Protein AF-A0A9E5ZD55-F1 (afdb_monomer_lite)

pLDDT: mean 85.52, std 18.37, range [26.64, 98.5]

Radius of gyration: 25.77 Å; chains: 1; bounding box: 73×39×70 Å

Structure (mmCIF, N/CA/C/O backbone):
data_AF-A0A9E5ZD55-F1
#
_entry.id   AF-A0A9E5ZD55-F1
#
loop_
_atom_site.group_PDB
_atom_site.id
_atom_site.type_symbol
_atom_site.label_atom_id
_atom_site.label_alt_id
_atom_site.label_comp_id
_atom_site.label_asym_id
_atom_site.label_entity_id
_atom_site.label_seq_id
_atom_site.pdbx_PDB_ins_code
_atom_site.Cartn_x
_atom_site.Cartn_y
_atom_site.Cartn_z
_atom_site.occupancy
_atom_site.B_iso_or_equiv
_atom_site.auth_seq_id
_atom_site.auth_comp_id
_atom_site.auth_asym_id
_atom_site.auth_atom_id
_atom_site.pdbx_PDB_model_num
ATOM 1 N N . MET A 1 1 ? -49.845 4.150 7.011 1.00 39.75 1 MET A N 1
ATOM 2 C CA . MET A 1 1 ? -48.425 3.750 6.899 1.00 39.75 1 MET A CA 1
ATOM 3 C C . MET A 1 1 ? -47.867 3.706 8.308 1.00 39.75 1 MET A C 1
ATOM 5 O O . MET A 1 1 ? -47.695 4.746 8.925 1.00 39.75 1 MET A O 1
ATOM 9 N N . SER A 1 2 ? -47.782 2.500 8.862 1.00 41.84 2 SER A N 1
ATOM 10 C CA . SER A 1 2 ? -47.450 2.208 10.259 1.00 41.84 2 SER A CA 1
ATOM 11 C C . SER A 1 2 ? -46.024 2.635 10.609 1.00 41.84 2 SER A C 1
ATOM 13 O O . SER A 1 2 ? -45.083 2.316 9.885 1.00 41.84 2 SER A O 1
ATOM 15 N N . GLN A 1 3 ? -45.891 3.355 11.723 1.00 52.56 3 GLN A N 1
ATOM 16 C CA . GLN A 1 3 ? -44.624 3.761 12.329 1.00 52.56 3 GLN A CA 1
ATOM 17 C C . GLN A 1 3 ? -43.812 2.522 12.738 1.00 52.56 3 GLN A C 1
ATOM 19 O O . GLN A 1 3 ? -44.349 1.596 13.345 1.00 52.56 3 GLN A O 1
ATOM 24 N N . ILE A 1 4 ? -42.523 2.501 12.396 1.00 53.75 4 ILE A N 1
ATOM 25 C CA . ILE A 1 4 ? -41.577 1.483 12.867 1.00 53.75 4 ILE A CA 1
ATOM 26 C C . ILE A 1 4 ? -41.271 1.796 14.343 1.00 53.75 4 ILE A C 1
ATOM 28 O O . ILE A 1 4 ? -40.874 2.927 14.628 1.00 53.75 4 ILE A O 1
ATOM 32 N N . PRO A 1 5 ? -41.458 0.855 15.286 1.00 42.44 5 PRO A N 1
ATOM 33 C CA . PRO A 1 5 ? -41.211 1.109 16.701 1.00 42.44 5 PRO A CA 1
ATOM 34 C C . PRO A 1 5 ? -39.719 1.348 16.976 1.00 42.44 5 PRO A C 1
ATOM 36 O O . PRO A 1 5 ? -38.860 0.634 16.458 1.00 42.44 5 PRO A O 1
ATOM 39 N N . GLU A 1 6 ? -39.423 2.312 17.851 1.00 46.06 6 GLU A N 1
ATOM 40 C CA . GLU A 1 6 ? -38.086 2.785 18.271 1.00 46.06 6 GLU A CA 1
ATOM 41 C C . GLU A 1 6 ? -37.176 1.721 18.935 1.00 46.06 6 GLU A C 1
ATOM 43 O O . GLU A 1 6 ? -36.101 2.044 19.434 1.00 46.06 6 GLU A O 1
ATOM 48 N N . ASN A 1 7 ? -37.551 0.438 18.921 1.00 46.16 7 ASN A N 1
ATOM 49 C CA . ASN A 1 7 ? -36.844 -0.656 19.596 1.00 46.16 7 ASN A CA 1
ATOM 50 C C . ASN A 1 7 ? -36.231 -1.697 18.631 1.00 46.16 7 ASN A C 1
ATOM 52 O O . ASN A 1 7 ? -36.165 -2.884 18.934 1.00 46.16 7 ASN A O 1
ATOM 56 N N . VAL A 1 8 ? -35.774 -1.265 17.450 1.00 42.50 8 VAL A N 1
ATOM 57 C CA . VAL A 1 8 ? -35.038 -2.117 16.484 1.00 42.50 8 VAL A CA 1
ATOM 58 C C . VAL A 1 8 ? -33.617 -1.586 16.245 1.00 42.50 8 VAL A C 1
ATOM 60 O O . VAL A 1 8 ? -33.051 -1.717 15.167 1.00 42.50 8 VAL A O 1
ATOM 63 N N . ILE A 1 9 ? -32.991 -0.990 17.263 1.00 42.09 9 ILE A N 1
ATOM 64 C CA . ILE A 1 9 ? -31.533 -0.807 17.273 1.00 42.09 9 ILE A CA 1
ATOM 65 C C . ILE A 1 9 ? -30.971 -1.811 18.271 1.00 42.09 9 ILE A C 1
ATOM 67 O O . ILE A 1 9 ? -30.642 -1.481 19.408 1.00 42.09 9 ILE A O 1
ATOM 71 N N . ASN A 1 10 ? -30.871 -3.064 17.831 1.00 41.16 10 ASN A N 1
ATOM 72 C CA . ASN A 1 10 ? -30.000 -4.035 18.476 1.00 41.16 10 ASN A CA 1
ATOM 73 C C . ASN A 1 10 ? -28.562 -3.506 18.332 1.00 41.16 10 ASN A C 1
ATOM 75 O O . ASN A 1 10 ? -27.877 -3.781 17.347 1.00 41.16 10 ASN A O 1
ATOM 79 N N . GLN A 1 11 ? -28.104 -2.691 19.285 1.00 52.31 11 GLN A N 1
ATOM 80 C CA . GLN A 1 11 ? -26.676 -2.478 19.476 1.00 52.31 11 GLN A CA 1
ATOM 81 C C . GLN A 1 11 ? -26.130 -3.820 19.951 1.00 52.31 11 GLN A C 1
ATOM 83 O O . GLN A 1 11 ? -26.242 -4.155 21.130 1.00 52.31 11 GLN A O 1
ATOM 88 N N . ALA A 1 12 ? -25.615 -4.621 19.014 1.00 66.88 12 ALA A N 1
ATOM 89 C CA . ALA A 1 12 ? -24.890 -5.838 19.337 1.00 66.88 12 ALA A CA 1
ATOM 90 C C . ALA A 1 12 ? -23.904 -5.523 20.472 1.00 66.88 12 ALA A C 1
ATOM 92 O O . ALA A 1 12 ? -23.151 -4.547 20.391 1.00 66.88 12 ALA A O 1
ATOM 93 N N . GLN A 1 13 ? -23.971 -6.295 21.560 1.00 73.75 13 GLN A N 1
ATOM 94 C CA . GLN A 1 13 ? -23.087 -6.106 22.707 1.00 73.75 13 GLN A CA 1
ATOM 95 C C . GLN A 1 13 ? -21.631 -6.104 22.212 1.00 73.75 13 GLN A C 1
ATOM 97 O O . GLN A 1 13 ? -21.260 -6.980 21.425 1.00 73.75 13 GLN A O 1
ATOM 102 N N . PRO A 1 14 ? -20.808 -5.121 22.612 1.00 84.88 14 PRO A N 1
ATOM 103 C CA . PRO A 1 14 ? -19.446 -5.016 22.114 1.00 84.88 14 PRO A CA 1
ATOM 104 C C . PRO A 1 14 ? -18.636 -6.244 22.530 1.00 84.88 14 PRO A C 1
ATOM 106 O O . PRO A 1 14 ? -18.713 -6.684 23.672 1.00 84.88 14 PRO A O 1
ATOM 109 N N . ILE A 1 15 ? -17.829 -6.767 21.612 1.00 91.12 15 ILE A N 1
ATOM 110 C CA . ILE A 1 15 ? -16.877 -7.851 21.872 1.00 91.12 15 ILE A CA 1
ATOM 111 C C . ILE A 1 15 ? -15.482 -7.238 22.010 1.00 91.12 15 ILE A C 1
ATOM 113 O O . ILE A 1 15 ? -15.146 -6.281 21.308 1.00 91.12 15 ILE A O 1
ATOM 117 N N . CYS A 1 16 ? -14.661 -7.762 22.922 1.00 90.44 16 CYS A N 1
ATOM 118 C CA . CYS A 1 16 ? -13.292 -7.286 23.079 1.00 90.44 16 CYS A CA 1
ATOM 119 C C . CYS A 1 16 ? -12.462 -7.567 21.810 1.00 90.44 16 CYS A C 1
ATOM 121 O O . CYS A 1 16 ? -12.298 -8.733 21.458 1.00 90.44 16 CYS A O 1
ATOM 123 N N . PRO A 1 17 ? -11.842 -6.555 21.177 1.00 88.88 17 PRO A N 1
ATOM 124 C CA . PRO A 1 17 ? -11.033 -6.754 19.971 1.00 88.88 17 PRO A CA 1
ATOM 125 C C . PRO A 1 17 ? -9.687 -7.454 20.233 1.00 88.88 17 PRO A C 1
ATOM 127 O O . PRO A 1 17 ? -8.993 -7.814 19.291 1.00 88.88 17 PRO A O 1
ATOM 130 N N . GLU A 1 18 ? -9.302 -7.622 21.500 1.00 90.56 18 GLU A N 1
ATOM 131 C CA . GLU A 1 18 ? -8.023 -8.221 21.907 1.00 90.56 18 GLU A CA 1
ATOM 132 C C . GLU A 1 18 ? -8.163 -9.711 22.238 1.00 90.56 18 GLU A C 1
ATOM 134 O O . GLU A 1 18 ? -7.347 -10.521 21.817 1.00 90.56 18 GLU A O 1
ATOM 139 N N . CYS A 1 19 ? -9.195 -10.087 23.003 1.00 92.81 19 CYS A N 1
ATOM 140 C CA . CYS A 1 19 ? -9.385 -11.461 23.487 1.00 92.81 19 CYS A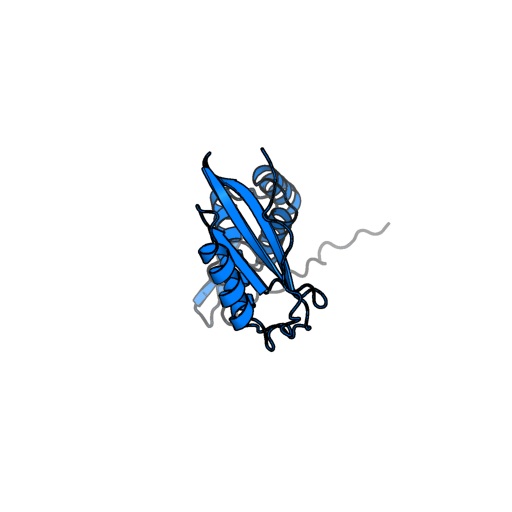 CA 1
ATOM 141 C C . CYS A 1 19 ? -10.733 -12.084 23.102 1.00 92.81 19 CYS A C 1
ATOM 143 O O . CYS A 1 19 ? -11.045 -13.180 23.554 1.00 92.81 19 CYS A O 1
ATOM 145 N N . SER A 1 20 ? -11.552 -11.394 22.304 1.00 91.19 20 SER A N 1
ATOM 146 C CA . SER A 1 20 ? -12.883 -11.844 21.867 1.00 91.19 20 SER A CA 1
ATOM 147 C C . SER A 1 20 ? -13.894 -12.132 22.990 1.00 91.19 20 SER A C 1
ATOM 149 O O . SER A 1 20 ? -14.950 -12.706 22.739 1.00 91.19 20 SER A O 1
ATOM 151 N N . ALA A 1 21 ? -13.614 -11.715 24.229 1.00 92.69 21 ALA A N 1
ATOM 152 C CA . ALA A 1 21 ? -14.545 -11.874 25.341 1.00 92.69 21 ALA A CA 1
ATOM 153 C C . ALA A 1 21 ? -15.765 -10.945 25.220 1.00 92.69 21 ALA A C 1
ATOM 155 O O . ALA A 1 21 ? -15.656 -9.816 24.734 1.00 92.69 21 ALA A O 1
ATOM 156 N N . SER A 1 22 ? -16.905 -11.409 25.734 1.00 92.50 22 SER A N 1
ATOM 157 C CA . SER A 1 22 ? -18.174 -10.671 25.799 1.00 92.50 22 SER A CA 1
ATOM 158 C C . SER A 1 22 ? -18.438 -10.002 27.155 1.00 92.50 22 SER A C 1
ATOM 160 O O . SER A 1 22 ? -19.351 -9.185 27.258 1.00 92.50 22 SER A O 1
ATOM 162 N N . ASP A 1 23 ? -17.646 -10.301 28.194 1.00 93.56 23 ASP A N 1
ATOM 163 C CA . ASP A 1 23 ? -17.780 -9.664 29.513 1.00 93.56 23 ASP A CA 1
ATOM 164 C C . ASP A 1 23 ? -17.164 -8.254 29.511 1.00 93.56 23 ASP A C 1
ATOM 166 O O . ASP A 1 23 ? -15.999 -8.030 29.874 1.00 93.56 23 ASP A O 1
ATOM 170 N N . ILE A 1 24 ? -17.964 -7.304 29.024 1.00 94.50 24 ILE A N 1
ATOM 171 C CA . ILE A 1 24 ? -17.581 -5.919 28.772 1.00 94.50 24 ILE A CA 1
ATOM 172 C C . ILE A 1 24 ? -18.393 -4.965 29.649 1.00 94.50 24 ILE A C 1
ATOM 174 O O . ILE A 1 24 ? -19.613 -5.064 29.753 1.00 94.50 24 ILE A O 1
ATOM 178 N N . ILE A 1 25 ? -17.717 -3.972 30.230 1.00 93.56 25 ILE A N 1
ATOM 179 C CA . ILE A 1 25 ? -18.352 -2.890 30.992 1.00 93.56 25 ILE A CA 1
ATOM 180 C C . ILE A 1 25 ? -18.188 -1.543 30.297 1.00 93.56 25 ILE A C 1
ATOM 182 O O . ILE A 1 25 ? -17.190 -1.281 29.618 1.00 93.56 25 ILE A O 1
ATOM 186 N N . LYS A 1 26 ? -19.146 -0.641 30.522 1.00 93.81 26 LYS A N 1
ATOM 187 C CA . LYS A 1 26 ? -18.963 0.784 30.225 1.00 93.81 26 LYS A CA 1
ATOM 188 C C . LYS A 1 26 ? -17.912 1.346 31.185 1.00 93.81 26 LYS A C 1
ATOM 190 O O . LYS A 1 26 ? -18.028 1.171 32.392 1.00 93.81 26 LYS A O 1
ATOM 195 N N . TYR A 1 27 ? -16.886 2.002 30.648 1.00 92.75 27 TYR A N 1
ATOM 196 C CA . TYR A 1 27 ? -15.792 2.572 31.444 1.00 92.75 27 TYR A CA 1
ATOM 197 C C . TYR A 1 27 ? -15.861 4.100 31.532 1.00 92.75 27 TYR A C 1
ATOM 199 O O . TYR A 1 27 ? -15.520 4.682 32.555 1.00 92.75 27 TYR A O 1
ATOM 207 N N . GLY A 1 28 ? -16.294 4.759 30.457 1.00 92.88 28 GLY A N 1
ATOM 208 C CA . GLY A 1 28 ? -16.428 6.212 30.396 1.00 92.88 28 GLY A CA 1
ATOM 209 C C . GLY A 1 28 ? -16.606 6.693 28.963 1.00 92.88 28 GLY A C 1
ATOM 210 O O . GLY A 1 28 ? -16.862 5.893 28.067 1.00 92.88 28 GLY A O 1
ATOM 211 N N . THR A 1 29 ? -16.421 7.987 28.731 1.00 92.06 29 THR A N 1
ATOM 212 C CA . THR A 1 29 ? -16.636 8.600 27.414 1.00 92.06 29 THR A CA 1
ATOM 213 C C . THR A 1 29 ? -15.420 9.433 27.030 1.00 92.06 29 THR A C 1
ATOM 215 O O . THR A 1 29 ? -14.847 10.133 27.863 1.00 92.06 29 THR A O 1
ATOM 218 N N .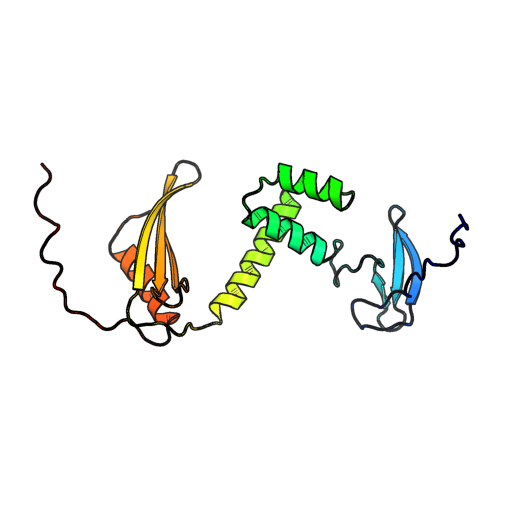 ARG A 1 30 ? -15.005 9.383 25.762 1.00 85.44 30 ARG A N 1
ATOM 219 C CA . ARG A 1 30 ? -13.902 10.189 25.226 1.00 85.44 30 ARG A CA 1
ATOM 220 C C . ARG A 1 30 ? -14.375 10.932 23.988 1.00 85.44 30 ARG A C 1
ATOM 222 O O . ARG A 1 30 ? -14.717 10.297 23.000 1.00 85.44 30 ARG A O 1
ATOM 229 N N . LYS A 1 31 ? -14.361 12.271 24.028 1.00 84.31 31 LYS A N 1
ATOM 230 C CA . LYS A 1 31 ? -14.853 13.129 22.930 1.00 84.31 31 LYS A CA 1
ATOM 231 C C . LYS A 1 31 ? -16.254 12.712 22.435 1.00 84.31 31 LYS A C 1
ATOM 233 O O . LYS A 1 31 ? -16.490 12.630 21.239 1.00 84.31 31 LYS A O 1
ATOM 238 N N . GLY A 1 32 ? -17.151 12.376 23.365 1.00 84.88 32 GLY A N 1
ATOM 239 C CA . GLY A 1 32 ? -18.509 11.909 23.058 1.00 84.88 32 GLY A CA 1
ATOM 240 C C . GLY A 1 32 ? -18.629 10.428 22.669 1.00 84.88 32 GLY A C 1
ATOM 241 O O . GLY A 1 32 ? -19.730 9.895 22.679 1.00 84.88 32 GLY A O 1
ATOM 242 N N . THR A 1 33 ? -17.527 9.722 22.399 1.00 87.00 33 THR A N 1
ATOM 243 C CA . THR A 1 33 ? -17.549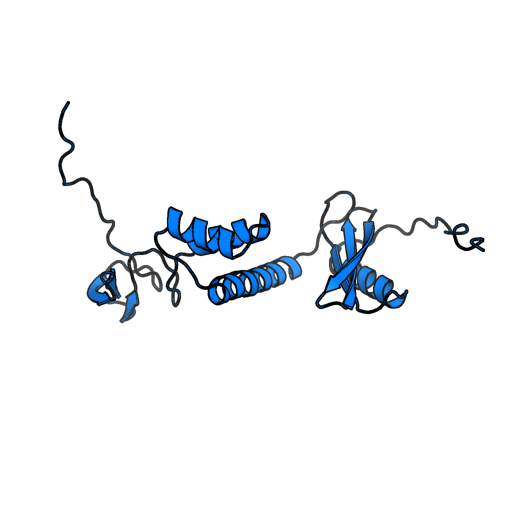 8.283 22.095 1.00 87.00 33 THR A CA 1
ATOM 244 C C . THR A 1 33 ? -17.487 7.441 23.368 1.00 87.00 33 THR A C 1
ATOM 246 O O . THR A 1 33 ? -16.594 7.629 24.198 1.00 87.00 33 THR A O 1
ATOM 249 N N . GLN A 1 34 ? -18.401 6.478 23.508 1.00 91.75 34 GLN A N 1
ATOM 250 C CA . GLN A 1 34 ? -18.390 5.509 24.605 1.00 91.75 34 GLN A CA 1
ATOM 251 C C . GLN A 1 34 ? -17.125 4.638 24.552 1.00 91.75 34 GLN A C 1
ATOM 253 O O . GLN A 1 34 ? -16.809 4.019 23.535 1.00 91.75 34 GLN A O 1
ATOM 258 N N . VAL A 1 35 ? -16.423 4.571 25.681 1.00 92.00 35 VAL A N 1
ATOM 259 C CA . VAL A 1 35 ? -15.286 3.684 25.922 1.00 92.00 35 VAL A CA 1
ATOM 260 C C . VAL A 1 35 ? -15.747 2.524 26.794 1.00 92.00 35 VAL A C 1
ATOM 262 O O . VAL A 1 35 ? -16.405 2.706 27.825 1.00 92.00 35 VAL A O 1
ATOM 265 N N . TYR A 1 36 ? -15.370 1.329 26.373 1.00 93.50 36 TYR A N 1
ATOM 266 C CA . TYR A 1 36 ? -15.632 0.069 27.041 1.00 93.50 36 TYR A CA 1
ATOM 267 C C . TYR A 1 36 ? -14.347 -0.483 27.645 1.00 93.50 36 TYR A C 1
ATOM 269 O O . TYR A 1 36 ? -13.250 -0.173 27.174 1.00 93.50 36 TYR A O 1
ATOM 277 N N . LYS A 1 37 ? -14.479 -1.301 28.686 1.00 94.19 37 LYS A N 1
ATOM 278 C CA . LYS A 1 37 ? -13.379 -2.050 29.288 1.00 94.19 37 LYS A CA 1
ATOM 279 C C . LYS A 1 37 ? -13.749 -3.528 29.333 1.00 94.19 37 LYS A C 1
ATOM 281 O O . LYS A 1 37 ? -14.828 -3.883 29.796 1.00 94.19 37 LYS A O 1
ATOM 286 N N . CYS A 1 38 ? -12.853 -4.368 28.837 1.00 95.06 38 CYS A N 1
ATOM 287 C CA . CYS A 1 38 ? -12.966 -5.817 28.930 1.00 95.06 38 CYS A CA 1
ATOM 288 C C . CYS A 1 38 ? -12.569 -6.267 30.338 1.00 95.06 38 CYS A C 1
ATOM 290 O O . CYS A 1 38 ? -11.486 -5.895 30.793 1.00 95.06 38 CYS A O 1
ATOM 292 N N . LYS A 1 39 ? -13.411 -7.048 31.031 1.00 94.94 39 LYS A N 1
ATOM 293 C CA . LYS A 1 39 ? -13.045 -7.574 32.357 1.00 94.94 39 LYS A CA 1
ATOM 294 C C . LYS A 1 39 ? -11.928 -8.627 32.277 1.00 94.94 39 LYS A C 1
ATOM 296 O O . LYS A 1 39 ? -10.969 -8.482 33.027 1.00 94.94 39 LYS A O 1
ATOM 301 N N . PRO A 1 40 ? -11.967 -9.616 31.357 1.00 95.75 40 PRO A N 1
ATOM 302 C CA . PRO A 1 40 ? -10.912 -10.630 31.266 1.00 95.75 40 PRO A CA 1
ATOM 303 C C . PRO A 1 40 ? -9.496 -10.115 30.989 1.00 95.75 40 PRO A C 1
ATOM 305 O O . PRO A 1 40 ? -8.549 -10.626 31.573 1.00 95.75 40 PRO A O 1
ATOM 308 N N . CYS A 1 41 ? -9.320 -9.137 30.090 1.00 94.38 41 CYS A N 1
ATOM 309 C CA . CYS A 1 41 ? -7.982 -8.676 29.678 1.00 94.38 41 CYS A CA 1
ATOM 310 C C . CYS A 1 41 ? -7.639 -7.242 30.111 1.00 94.38 41 CYS A C 1
ATOM 312 O O . CYS A 1 41 ? -6.595 -6.717 29.730 1.00 94.38 41 CYS A O 1
ATOM 314 N N . ASP A 1 42 ? -8.525 -6.583 30.861 1.00 93.69 42 ASP A N 1
ATOM 315 C CA . ASP A 1 42 ? -8.399 -5.202 31.354 1.00 93.69 42 ASP A CA 1
ATOM 316 C C . ASP A 1 42 ? -8.268 -4.106 30.268 1.00 93.69 42 ASP A C 1
ATOM 318 O O . ASP A 1 42 ? -8.151 -2.913 30.569 1.00 93.69 42 ASP A O 1
ATOM 322 N N . LYS A 1 43 ? -8.324 -4.469 28.978 1.00 92.31 43 LYS A N 1
ATOM 323 C CA . LYS A 1 43 ? -8.137 -3.535 27.858 1.00 92.31 43 LYS A CA 1
ATOM 324 C C . LYS A 1 43 ? -9.353 -2.645 27.640 1.00 92.31 43 LYS A C 1
ATOM 326 O O . LYS A 1 43 ? -10.505 -3.072 27.739 1.00 92.31 43 LYS A O 1
ATOM 331 N N . LYS A 1 44 ? -9.070 -1.390 27.284 1.00 92.12 44 LYS A N 1
ATOM 332 C CA . LYS A 1 44 ? -10.063 -0.366 26.945 1.00 92.12 44 LYS A CA 1
ATOM 333 C C . LYS A 1 44 ? -10.177 -0.229 25.434 1.00 92.12 44 LYS A C 1
ATOM 335 O O . LYS A 1 44 ? -9.156 -0.187 24.753 1.00 92.12 44 LYS A O 1
ATOM 340 N N . PHE A 1 45 ? -11.394 -0.099 24.923 1.00 91.38 45 PHE A N 1
ATOM 341 C CA . PHE A 1 45 ? -11.646 0.028 23.490 1.00 91.38 45 PHE A CA 1
ATOM 342 C C . PHE A 1 45 ? -12.932 0.808 23.206 1.00 91.38 45 PHE A C 1
ATOM 344 O O . PHE A 1 45 ? -13.751 1.046 24.093 1.00 91.38 45 PHE A O 1
ATOM 351 N N . THR A 1 46 ? -13.098 1.233 21.960 1.00 90.12 46 THR A N 1
ATOM 352 C CA . THR A 1 46 ? -14.336 1.822 21.443 1.00 90.12 46 THR A CA 1
ATOM 353 C C . THR A 1 46 ? -15.061 0.784 20.597 1.00 90.12 46 THR A C 1
ATOM 355 O O . THR A 1 46 ? -14.419 0.031 19.869 1.00 90.12 46 THR A O 1
ATOM 358 N N . ALA A 1 47 ? -16.393 0.751 20.644 1.00 86.88 47 ALA A N 1
ATOM 359 C CA . ALA A 1 47 ? -17.201 -0.174 19.839 1.00 86.88 47 ALA A CA 1
ATOM 360 C C . ALA A 1 47 ? -17.335 0.281 18.371 1.00 86.88 47 ALA A C 1
ATOM 362 O O . ALA A 1 47 ? -18.406 0.205 17.785 1.00 86.88 47 ALA A O 1
ATOM 363 N N . ASN A 1 48 ? -16.256 0.813 17.791 1.00 86.06 48 ASN A N 1
ATOM 364 C CA . ASN A 1 48 ? -16.211 1.247 16.396 1.00 86.06 48 ASN A CA 1
ATOM 365 C C . ASN A 1 48 ? -15.614 0.185 15.460 1.00 86.06 48 ASN A C 1
ATOM 367 O O . ASN A 1 48 ? -15.515 0.444 14.272 1.00 86.06 48 ASN A O 1
ATOM 371 N N . GLY A 1 49 ? -15.200 -0.979 15.973 1.00 85.19 49 GLY A N 1
ATOM 372 C CA . GLY A 1 49 ? -14.578 -2.037 15.166 1.00 85.19 49 GLY A CA 1
ATOM 373 C C . GLY A 1 49 ? -13.090 -1.810 14.868 1.00 85.19 49 GLY A C 1
ATOM 374 O O . GLY A 1 49 ? -12.518 -2.498 14.027 1.00 85.19 49 GLY A O 1
ATOM 375 N N . ALA A 1 50 ? -12.436 -0.858 15.543 1.00 87.88 50 ALA A N 1
ATOM 376 C CA . ALA A 1 50 ? -10.996 -0.674 15.411 1.00 87.88 50 ALA A CA 1
ATOM 377 C C . ALA A 1 50 ? -10.208 -1.848 16.015 1.00 87.88 50 ALA A C 1
ATOM 379 O O . ALA A 1 50 ? -10.526 -2.347 17.095 1.00 87.88 50 ALA A O 1
ATOM 380 N N . MET A 1 51 ? -9.143 -2.249 15.317 1.00 85.44 51 MET A N 1
ATOM 381 C CA . MET A 1 51 ? -8.199 -3.256 15.803 1.00 85.44 51 MET A CA 1
ATOM 382 C C . MET A 1 51 ? -7.476 -2.794 17.084 1.00 85.44 51 MET A C 1
ATOM 384 O O . MET A 1 51 ? -7.314 -1.585 17.296 1.00 85.44 51 MET A O 1
ATOM 388 N N . PRO A 1 52 ? -6.963 -3.737 17.895 1.00 81.69 52 PRO A N 1
ATOM 389 C CA . PRO A 1 52 ? -6.014 -3.477 18.978 1.00 81.69 52 PRO A CA 1
ATOM 390 C C . PRO A 1 52 ? -4.993 -2.372 18.687 1.00 81.69 52 PRO A C 1
ATOM 392 O O . PRO A 1 52 ? -4.306 -2.379 17.664 1.00 81.69 52 PRO A O 1
ATOM 395 N N . GLY A 1 53 ? -4.903 -1.381 19.578 1.00 83.56 53 GLY A N 1
ATOM 396 C CA . GLY A 1 53 ? -3.954 -0.265 19.459 1.00 83.56 53 GLY A CA 1
ATOM 397 C C . GLY A 1 53 ? -4.226 0.728 18.317 1.00 83.56 53 GLY A C 1
ATOM 398 O O . GLY A 1 53 ? -3.496 1.711 18.176 1.00 83.56 53 GLY A O 1
ATOM 399 N N . ARG A 1 54 ? -5.278 0.529 17.514 1.00 86.50 54 ARG A N 1
ATOM 400 C CA . ARG A 1 54 ? -5.695 1.441 16.441 1.00 86.50 54 ARG A CA 1
ATOM 401 C C . ARG A 1 54 ? -6.949 2.211 16.861 1.00 86.50 54 ARG A C 1
ATOM 403 O O . ARG A 1 54 ? -7.713 1.796 17.724 1.00 86.50 54 ARG A O 1
ATOM 410 N N . ARG A 1 55 ? -7.137 3.393 16.268 1.00 87.44 55 ARG A N 1
ATOM 411 C CA . ARG A 1 55 ? -8.313 4.252 16.521 1.00 87.44 55 ARG A CA 1
ATOM 412 C C . ARG A 1 55 ? -9.353 4.169 15.413 1.00 87.44 55 ARG A C 1
ATOM 414 O O . ARG A 1 55 ? -10.530 4.374 15.683 1.00 87.44 55 ARG A O 1
ATOM 421 N N . ILE A 1 56 ? -8.894 3.919 14.190 1.00 91.50 56 ILE A N 1
ATOM 422 C CA . ILE A 1 56 ? -9.719 3.888 12.988 1.00 91.50 56 ILE A CA 1
ATOM 423 C C . ILE A 1 56 ? -9.938 2.424 12.586 1.00 91.50 56 ILE A C 1
ATOM 425 O O . ILE A 1 56 ? -8.967 1.657 12.610 1.00 91.50 56 ILE A O 1
ATOM 429 N N . PRO A 1 57 ? -11.179 2.039 12.256 1.00 92.38 57 PRO A N 1
ATOM 430 C CA . PRO A 1 57 ? -11.516 0.707 11.767 1.00 92.38 57 PRO A CA 1
ATOM 431 C C . PRO A 1 57 ? -10.747 0.314 10.494 1.00 92.38 57 PRO A C 1
ATOM 433 O O . PRO A 1 57 ? -10.429 1.181 9.674 1.00 92.38 57 PRO A O 1
ATOM 436 N N . PRO A 1 58 ? -10.389 -0.973 10.335 1.00 92.62 58 PRO A N 1
ATOM 437 C CA . PRO A 1 58 ? -9.549 -1.435 9.231 1.00 92.62 58 PRO A CA 1
ATOM 438 C C . PRO A 1 58 ? -10.208 -1.278 7.854 1.00 92.62 58 PRO A C 1
ATOM 440 O O . PRO A 1 58 ? -9.502 -1.007 6.891 1.00 92.62 58 PRO A O 1
ATOM 443 N N . ASP A 1 59 ? -11.533 -1.384 7.760 1.00 94.69 59 ASP A N 1
ATOM 444 C CA . ASP A 1 59 ? -12.328 -1.124 6.553 1.00 94.69 59 ASP A CA 1
ATOM 445 C C . ASP A 1 59 ? -12.184 0.330 6.081 1.00 94.69 59 ASP A C 1
ATOM 447 O O . ASP A 1 59 ? -11.897 0.583 4.914 1.00 94.69 59 ASP A O 1
ATOM 451 N N . GLN A 1 60 ? -12.261 1.295 7.002 1.00 96.75 60 GLN A N 1
ATOM 452 C CA . GLN A 1 60 ? -12.098 2.717 6.678 1.00 96.75 60 GLN A CA 1
ATOM 453 C C . GLN A 1 60 ? -10.663 3.052 6.250 1.00 96.75 60 GLN A C 1
ATOM 455 O O . GLN A 1 60 ? -10.444 3.883 5.368 1.00 96.75 60 GLN A O 1
ATOM 460 N N . VAL A 1 61 ? -9.670 2.409 6.874 1.00 96.75 61 VAL A N 1
ATOM 461 C CA . VAL A 1 61 ? -8.264 2.527 6.457 1.00 96.75 61 VAL A CA 1
ATOM 462 C C . VAL A 1 61 ? -8.057 1.882 5.083 1.00 96.75 61 VAL A C 1
ATOM 464 O O . VAL A 1 61 ? -7.382 2.467 4.238 1.00 96.75 61 VAL A O 1
ATOM 467 N N . GLY A 1 62 ? -8.661 0.715 4.845 1.00 96.94 62 GLY A N 1
ATOM 468 C CA . GLY A 1 62 ? -8.621 -0.000 3.570 1.00 96.94 62 GLY A CA 1
ATOM 469 C C . GLY A 1 62 ? -9.192 0.829 2.426 1.00 96.94 62 GLY A C 1
ATOM 470 O O . GLY A 1 62 ? -8.544 0.962 1.394 1.00 96.94 62 GLY A O 1
ATOM 471 N N . ASP A 1 63 ? -10.329 1.485 2.644 1.00 97.69 63 ASP A N 1
ATOM 472 C CA . ASP A 1 63 ? -10.922 2.413 1.682 1.00 97.69 63 ASP A CA 1
ATOM 473 C C . ASP A 1 63 ? -9.994 3.582 1.332 1.00 97.69 63 ASP A C 1
ATOM 475 O O . ASP A 1 63 ? -9.850 3.938 0.163 1.00 97.69 63 ASP A O 1
ATOM 479 N N . ALA A 1 64 ? -9.343 4.185 2.332 1.00 98.12 64 ALA A N 1
ATOM 480 C CA . ALA A 1 64 ? -8.384 5.267 2.109 1.00 98.12 64 ALA A CA 1
ATOM 481 C C . ALA A 1 64 ? -7.183 4.812 1.268 1.00 98.12 64 ALA A C 1
ATOM 483 O O . ALA A 1 64 ? -6.734 5.544 0.385 1.00 98.12 64 ALA A O 1
ATOM 484 N N . ILE A 1 65 ? -6.684 3.603 1.526 1.00 97.88 65 ILE A N 1
ATOM 485 C CA . ILE A 1 65 ? -5.584 3.000 0.769 1.00 97.88 65 ILE A CA 1
ATOM 486 C C . ILE A 1 65 ? -6.033 2.649 -0.655 1.00 97.88 65 ILE A C 1
ATOM 488 O O . ILE A 1 65 ? -5.309 2.950 -1.600 1.00 97.88 65 ILE A O 1
ATOM 492 N N . GLY A 1 66 ? -7.225 2.072 -0.824 1.00 97.75 66 GLY A N 1
ATOM 493 C CA . GLY A 1 66 ? -7.803 1.773 -2.136 1.00 97.75 66 GLY A CA 1
ATOM 494 C C . GLY A 1 66 ? -7.916 3.029 -2.996 1.00 97.75 66 GLY A C 1
ATOM 495 O O . GLY A 1 66 ? -7.365 3.078 -4.088 1.00 97.75 66 GLY A O 1
ATOM 496 N N . MET A 1 67 ? -8.484 4.104 -2.440 1.00 98.31 67 MET A N 1
ATOM 497 C CA . MET A 1 67 ? -8.573 5.394 -3.130 1.00 98.31 67 MET A CA 1
ATOM 498 C C . MET A 1 67 ? -7.203 5.956 -3.539 1.00 98.31 67 MET A C 1
ATOM 500 O O . MET A 1 67 ? -7.087 6.568 -4.599 1.00 98.31 67 MET A O 1
ATOM 504 N N . PHE A 1 68 ? -6.164 5.770 -2.719 1.00 98.19 68 PHE A N 1
ATOM 505 C CA . PHE A 1 68 ? -4.806 6.172 -3.087 1.00 98.19 68 PHE A CA 1
ATOM 506 C C . PHE A 1 68 ? -4.301 5.403 -4.316 1.00 98.19 68 PHE A C 1
ATOM 508 O O . PHE A 1 68 ? -3.769 6.016 -5.240 1.00 98.19 68 PHE A O 1
ATOM 515 N N . TYR A 1 69 ? -4.496 4.083 -4.351 1.00 96.81 69 TYR A N 1
ATOM 516 C CA . TYR A 1 69 ? -4.097 3.254 -5.492 1.00 96.81 69 TYR A CA 1
ATOM 517 C C . TYR A 1 69 ? -4.966 3.468 -6.740 1.00 96.81 69 TYR A C 1
ATOM 519 O O . TYR A 1 69 ? -4.463 3.297 -7.847 1.00 96.81 69 TYR A O 1
ATOM 527 N N . ASP A 1 70 ? -6.200 3.952 -6.578 1.00 97.62 70 ASP A N 1
ATOM 528 C CA . ASP A 1 70 ? -7.053 4.441 -7.673 1.00 97.62 70 ASP A CA 1
ATOM 529 C C . ASP A 1 70 ? -6.585 5.801 -8.240 1.00 97.62 70 ASP A C 1
ATOM 531 O O . ASP A 1 70 ? -7.187 6.338 -9.170 1.00 97.62 70 ASP A O 1
ATOM 535 N N . GLY A 1 71 ? -5.521 6.390 -7.681 1.00 97.19 71 GLY A N 1
ATOM 536 C CA . GLY A 1 71 ? -4.902 7.619 -8.178 1.00 97.19 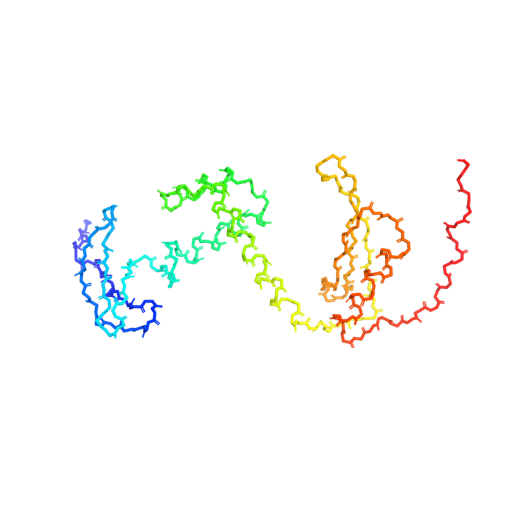71 GLY A CA 1
ATOM 537 C C . GLY A 1 71 ? -5.481 8.913 -7.602 1.00 97.19 71 GLY A C 1
ATOM 538 O O . GLY A 1 71 ? -5.218 9.991 -8.139 1.00 97.19 71 GLY A O 1
ATOM 539 N N . LEU A 1 72 ? -6.258 8.855 -6.514 1.00 98.06 72 LEU A N 1
ATOM 540 C CA . LEU A 1 72 ? -6.771 10.070 -5.884 1.00 98.06 72 LEU A CA 1
ATOM 541 C C . LEU A 1 72 ? -5.676 10.855 -5.158 1.00 98.06 72 LEU A C 1
ATOM 543 O O . LEU A 1 72 ? -4.818 10.300 -4.471 1.00 98.06 72 LEU A O 1
ATOM 547 N N . SER A 1 73 ? -5.787 12.186 -5.205 1.00 97.69 73 SER A N 1
ATOM 548 C CA . SER A 1 73 ? -4.956 13.050 -4.369 1.00 97.69 73 SER A CA 1
ATOM 549 C C . SER A 1 73 ? -5.326 12.905 -2.888 1.00 97.69 73 SER A C 1
ATOM 551 O O . SER A 1 73 ? -6.482 12.653 -2.540 1.00 97.69 73 SER A O 1
ATOM 553 N N . TYR A 1 74 ? -4.380 13.170 -1.979 1.00 97.75 74 TYR A N 1
ATOM 554 C CA . TYR A 1 74 ? -4.670 13.164 -0.537 1.00 97.75 74 TYR A CA 1
ATOM 555 C C . TYR A 1 74 ? -5.830 14.091 -0.154 1.00 97.75 74 TYR A C 1
ATOM 557 O O . TYR A 1 74 ? -6.604 13.752 0.736 1.00 97.75 74 TYR A O 1
ATOM 565 N N . ARG A 1 75 ? -5.992 15.226 -0.846 1.00 97.75 75 ARG A N 1
ATOM 566 C CA . ARG A 1 75 ? -7.111 16.153 -0.618 1.00 97.75 75 ARG A CA 1
ATOM 567 C C . ARG A 1 75 ? -8.452 15.534 -1.015 1.00 97.75 75 ARG A C 1
ATOM 569 O O . ARG A 1 75 ? -9.447 15.728 -0.318 1.00 97.75 75 ARG A O 1
ATOM 576 N N . ASP A 1 76 ? -8.485 14.776 -2.108 1.00 98.31 76 ASP A N 1
ATOM 577 C CA . ASP A 1 76 ? -9.689 14.063 -2.541 1.00 98.31 76 ASP A CA 1
ATOM 578 C C . ASP A 1 76 ? -10.040 12.923 -1.591 1.00 98.31 76 ASP A C 1
ATOM 580 O O . ASP A 1 76 ? -11.207 12.770 -1.230 1.00 98.31 76 ASP A O 1
ATOM 584 N N . ILE A 1 77 ? -9.033 12.180 -1.123 1.00 98.50 77 ILE A N 1
ATOM 585 C CA . ILE A 1 77 ? -9.212 11.136 -0.110 1.00 98.50 77 ILE A CA 1
ATOM 586 C C . ILE A 1 77 ? -9.770 11.753 1.174 1.00 98.50 77 ILE A C 1
ATOM 588 O O . ILE A 1 77 ? -10.783 11.289 1.682 1.00 98.50 77 ILE A O 1
ATOM 592 N N . GLN A 1 78 ? -9.175 12.840 1.671 1.00 98.44 78 GLN A N 1
ATOM 593 C CA . GLN A 1 78 ? -9.662 13.572 2.846 1.00 98.44 78 GLN A CA 1
ATOM 594 C C . GLN A 1 78 ? -11.129 13.982 2.711 1.00 98.44 78 GLN A C 1
ATOM 596 O O . GLN A 1 78 ? -11.922 13.737 3.620 1.00 98.44 78 GLN A O 1
ATOM 601 N N . ARG A 1 79 ? -11.502 14.553 1.560 1.00 98.25 79 ARG A N 1
ATOM 602 C CA . ARG A 1 79 ? -12.886 14.938 1.270 1.00 98.25 79 ARG A CA 1
ATOM 603 C C . ARG A 1 79 ? -13.821 13.728 1.292 1.00 98.25 79 ARG A C 1
ATOM 605 O O . ARG A 1 79 ? -14.858 13.785 1.944 1.00 98.25 79 ARG A O 1
ATOM 612 N N . ARG A 1 80 ? -13.451 12.622 0.637 1.00 98.19 80 ARG A N 1
ATOM 613 C CA . ARG A 1 80 ? -14.260 11.390 0.615 1.00 98.19 80 ARG A CA 1
ATOM 614 C C . ARG A 1 80 ? -14.390 10.754 1.999 1.00 98.19 80 ARG A C 1
ATOM 616 O O . ARG A 1 80 ? -15.485 10.333 2.358 1.00 98.19 80 ARG A O 1
ATOM 623 N N . MET A 1 81 ? -13.320 10.746 2.794 1.00 98.06 81 MET A N 1
ATOM 624 C CA . MET A 1 81 ? -13.343 10.272 4.182 1.00 98.06 81 MET A CA 1
ATOM 625 C C . MET A 1 81 ? -14.278 11.124 5.045 1.00 98.06 81 MET A C 1
ATOM 627 O O . MET A 1 81 ? -15.081 10.576 5.795 1.00 98.06 81 MET A O 1
ATOM 631 N N . GLN A 1 82 ? -14.256 12.450 4.883 1.00 97.62 82 GLN A N 1
ATOM 632 C CA . GLN A 1 82 ? -15.173 13.336 5.597 1.00 97.62 82 GLN A CA 1
ATOM 633 C C . GLN A 1 82 ? -16.630 13.087 5.200 1.00 97.62 82 GLN A C 1
ATOM 635 O O . GLN A 1 82 ? -17.483 12.980 6.076 1.00 97.62 82 GLN A O 1
ATOM 640 N N . THR A 1 83 ? -16.925 12.975 3.903 1.00 97.44 83 THR A N 1
ATOM 641 C CA . THR A 1 83 ? -18.291 12.739 3.412 1.00 97.44 83 THR A CA 1
ATOM 642 C C . THR A 1 83 ? -18.828 11.370 3.828 1.00 97.44 83 THR A C 1
ATOM 644 O O . THR A 1 83 ? -19.992 11.267 4.198 1.00 97.44 83 THR A O 1
ATOM 647 N N . ARG A 1 84 ? -17.999 10.321 3.777 1.00 97.00 84 ARG A N 1
ATOM 648 C CA . ARG A 1 84 ? -18.429 8.941 4.043 1.00 97.00 84 ARG A CA 1
ATOM 649 C C . ARG A 1 84 ? -18.409 8.573 5.527 1.00 97.00 84 ARG A C 1
ATOM 651 O O . ARG A 1 84 ? -19.299 7.866 5.983 1.00 97.00 84 ARG A O 1
ATOM 658 N N . TYR A 1 85 ? -17.404 9.040 6.267 1.00 94.88 85 TYR A N 1
ATOM 659 C CA . TYR A 1 85 ? -17.128 8.615 7.646 1.00 94.88 85 TYR A CA 1
ATOM 660 C C . TYR A 1 85 ? -17.198 9.743 8.678 1.00 94.88 85 TYR A C 1
ATOM 662 O O . TYR A 1 85 ? -17.056 9.491 9.873 1.00 94.88 85 TYR A O 1
ATOM 670 N N . GLY A 1 86 ? -17.413 10.989 8.250 1.00 93.81 86 GLY A N 1
ATOM 671 C CA . GLY A 1 86 ? -17.600 12.125 9.154 1.00 93.81 86 GLY A CA 1
ATOM 672 C C . GLY A 1 86 ? -16.318 12.661 9.795 1.00 93.81 86 GLY A C 1
ATOM 673 O O . GLY A 1 86 ? -16.405 13.514 10.679 1.00 93.81 86 GLY A O 1
ATOM 674 N N . PHE A 1 87 ? -15.134 12.212 9.366 1.00 94.12 87 PHE A N 1
ATOM 675 C CA . PHE A 1 87 ? -13.857 12.737 9.852 1.00 94.12 87 PHE A CA 1
ATOM 676 C C . PHE A 1 87 ? -12.839 12.935 8.728 1.00 94.12 87 PHE A C 1
ATOM 678 O O . PHE A 1 87 ? -12.833 12.227 7.722 1.00 94.12 87 PHE A O 1
ATOM 685 N N . THR A 1 88 ? -11.923 13.877 8.944 1.00 97.19 88 THR A N 1
ATOM 686 C CA . THR A 1 88 ? -10.852 14.199 8.000 1.00 97.19 88 THR A CA 1
ATOM 687 C C . THR A 1 88 ? -9.504 13.753 8.578 1.00 97.19 88 THR A C 1
ATOM 689 O O . THR A 1 88 ? -8.987 14.416 9.483 1.00 97.19 88 THR A O 1
ATOM 692 N N . PRO A 1 89 ? -8.905 12.641 8.110 1.00 96.19 89 PRO A N 1
ATOM 693 C CA . PRO A 1 89 ? -7.549 12.278 8.511 1.00 96.19 89 PRO A CA 1
ATOM 694 C C . PRO A 1 89 ? -6.544 13.322 8.007 1.00 96.19 89 PRO A C 1
ATOM 696 O O . PRO A 1 89 ? -6.729 13.921 6.948 1.00 96.19 89 PRO A O 1
ATOM 699 N N . SER A 1 90 ? -5.451 13.549 8.736 1.00 97.19 90 SER A N 1
ATOM 700 C CA . SER A 1 90 ? -4.383 14.422 8.233 1.00 97.19 90 SER A CA 1
ATOM 701 C C . SER A 1 90 ? -3.651 13.769 7.056 1.00 97.19 90 SER A C 1
ATOM 703 O O . SER A 1 90 ? -3.587 12.543 6.964 1.00 97.19 90 SER A O 1
ATOM 705 N N . THR A 1 91 ? -3.030 14.574 6.190 1.00 97.19 91 THR A N 1
ATOM 706 C CA . THR A 1 91 ? -2.193 14.067 5.087 1.00 97.19 91 THR A CA 1
ATOM 707 C C . THR A 1 91 ? -1.087 13.146 5.597 1.00 97.19 91 THR A C 1
ATOM 709 O O . THR A 1 91 ? -0.848 12.096 5.013 1.00 97.19 91 THR A O 1
ATOM 712 N N . ALA A 1 92 ? -0.469 13.487 6.733 1.00 97.75 92 ALA A N 1
ATOM 713 C CA . ALA A 1 92 ? 0.521 12.633 7.384 1.00 97.75 92 ALA A CA 1
ATOM 714 C C . ALA A 1 92 ? -0.074 11.279 7.802 1.00 97.75 92 ALA A C 1
ATOM 716 O O . ALA A 1 92 ? 0.553 10.250 7.597 1.00 97.75 92 ALA A O 1
ATOM 717 N N . THR A 1 93 ? -1.304 11.257 8.326 1.00 96.75 93 THR A N 1
ATOM 718 C CA . THR A 1 93 ? -1.985 10.003 8.692 1.00 96.75 93 THR A CA 1
ATOM 719 C C . THR A 1 93 ? -2.243 9.128 7.464 1.00 96.75 93 THR A C 1
ATOM 721 O O . THR A 1 93 ? -1.974 7.931 7.507 1.00 96.75 93 THR A O 1
ATOM 724 N N . LEU A 1 94 ? -2.726 9.722 6.366 1.00 97.62 94 LEU A N 1
ATOM 725 C CA . LEU A 1 94 ? -2.944 9.003 5.107 1.00 97.62 94 LEU A CA 1
ATOM 726 C C . LEU A 1 94 ? -1.635 8.444 4.545 1.00 97.62 94 LEU A C 1
ATOM 728 O O . LEU A 1 94 ? -1.577 7.272 4.184 1.00 97.62 94 LEU A O 1
ATOM 732 N N . TYR A 1 95 ? -0.579 9.259 4.526 1.00 97.44 95 TYR A N 1
ATOM 733 C CA . TYR A 1 95 ? 0.751 8.836 4.097 1.00 97.44 95 TYR A CA 1
ATOM 734 C C . TYR A 1 95 ? 1.277 7.664 4.935 1.00 97.44 95 TYR A C 1
ATOM 736 O O . TYR A 1 95 ? 1.777 6.690 4.381 1.00 97.44 95 TYR A O 1
ATOM 744 N N . GLU A 1 96 ? 1.124 7.717 6.260 1.00 97.06 96 GLU A N 1
ATOM 745 C CA . GLU A 1 96 ? 1.521 6.631 7.161 1.00 97.06 96 GLU A CA 1
ATOM 746 C C . GLU A 1 96 ? 0.740 5.338 6.906 1.00 97.06 96 GLU A C 1
ATOM 748 O O . GLU A 1 96 ? 1.330 4.256 6.917 1.00 97.06 96 GLU A O 1
ATOM 753 N N . TRP A 1 97 ? -0.568 5.426 6.640 1.00 96.75 97 TRP A N 1
ATOM 754 C CA . TRP A 1 97 ? -1.363 4.256 6.263 1.00 96.75 97 TRP A CA 1
ATOM 755 C C . TRP A 1 97 ? -0.884 3.655 4.950 1.00 96.75 97 TRP A C 1
ATOM 757 O O . TRP A 1 97 ? -0.570 2.470 4.919 1.00 96.75 97 TRP A O 1
ATOM 767 N N . VAL A 1 98 ? -0.754 4.461 3.896 1.00 97.44 98 VAL A N 1
ATOM 768 C CA . VAL A 1 98 ? -0.227 3.983 2.614 1.00 97.44 98 VAL A CA 1
ATOM 769 C C . VAL A 1 98 ? 1.143 3.336 2.833 1.00 97.44 98 VAL A C 1
ATOM 771 O O . VAL A 1 98 ? 1.325 2.171 2.506 1.00 97.44 98 VAL A O 1
ATOM 774 N N . ARG A 1 99 ? 2.078 4.014 3.505 1.00 96.44 99 ARG A N 1
ATOM 775 C CA . ARG A 1 99 ? 3.439 3.509 3.733 1.00 96.44 99 ARG A CA 1
ATOM 776 C C . ARG A 1 99 ? 3.484 2.185 4.506 1.00 96.44 99 ARG A C 1
ATOM 778 O O . ARG A 1 99 ? 4.179 1.266 4.071 1.00 96.44 99 ARG A O 1
ATOM 785 N N . ASP A 1 100 ? 2.797 2.080 5.649 1.00 94.62 100 ASP A N 1
ATOM 786 C CA . ASP A 1 100 ? 2.797 0.860 6.480 1.00 94.62 100 ASP A CA 1
ATOM 787 C C . ASP A 1 100 ? 2.176 -0.316 5.720 1.00 94.62 100 ASP A C 1
ATOM 789 O O . ASP A 1 100 ? 2.757 -1.400 5.679 1.00 94.62 100 ASP A O 1
ATOM 793 N N . TYR A 1 101 ? 1.034 -0.106 5.062 1.00 94.31 101 TYR A N 1
ATOM 794 C CA . TYR A 1 101 ? 0.347 -1.182 4.351 1.00 94.31 101 TYR A CA 1
ATOM 795 C C . TYR A 1 101 ? 1.041 -1.564 3.042 1.00 94.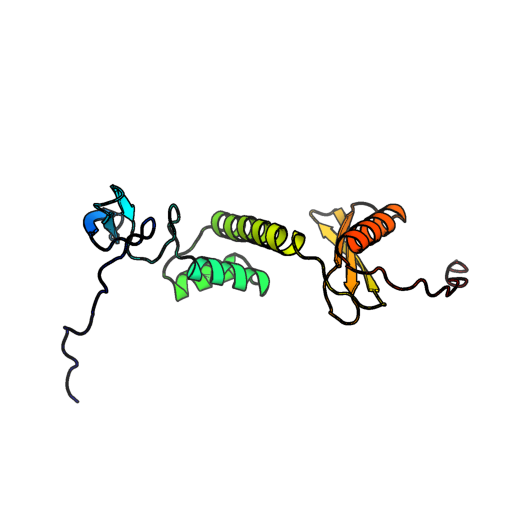31 101 TYR A C 1
ATOM 797 O O . TYR A 1 101 ? 1.128 -2.754 2.752 1.00 94.31 101 TYR A O 1
ATOM 805 N N . SER A 1 102 ? 1.632 -0.620 2.301 1.00 95.19 102 SER A N 1
ATOM 806 C CA . SER A 1 102 ? 2.481 -0.940 1.145 1.00 95.19 102 SER A CA 1
ATOM 807 C C . SER A 1 102 ? 3.706 -1.759 1.558 1.00 95.19 102 SER A C 1
ATOM 809 O O . SER A 1 102 ? 4.099 -2.680 0.844 1.00 95.19 102 SER A O 1
ATOM 811 N N . ARG A 1 103 ? 4.320 -1.454 2.714 1.00 94.62 103 ARG A N 1
ATOM 812 C CA . ARG A 1 103 ? 5.436 -2.245 3.260 1.00 94.62 103 ARG A CA 1
ATOM 813 C C . ARG A 1 103 ? 4.991 -3.672 3.585 1.00 94.62 103 ARG A C 1
ATOM 815 O O . ARG A 1 103 ? 5.645 -4.607 3.144 1.00 94.62 103 ARG A O 1
ATOM 822 N N . ARG A 1 104 ? 3.876 -3.837 4.302 1.00 93.06 104 ARG A N 1
ATOM 823 C CA . ARG A 1 104 ? 3.317 -5.160 4.637 1.00 93.06 104 ARG A CA 1
ATOM 824 C C . ARG A 1 104 ? 2.927 -5.954 3.390 1.00 93.06 104 ARG A C 1
ATOM 826 O O . ARG A 1 104 ? 3.208 -7.142 3.309 1.00 93.06 104 ARG A O 1
ATOM 833 N N . GLY A 1 105 ? 2.313 -5.290 2.409 1.00 91.75 105 GLY A N 1
ATOM 834 C CA . GLY A 1 105 ? 1.965 -5.893 1.123 1.00 91.75 105 GLY A CA 1
ATOM 835 C C . GLY A 1 105 ? 3.201 -6.395 0.383 1.00 91.75 105 GLY A C 1
ATOM 836 O O . GLY A 1 105 ? 3.198 -7.513 -0.117 1.00 91.75 105 GLY A O 1
ATOM 837 N N . ARG A 1 106 ? 4.291 -5.617 0.390 1.00 89.56 106 ARG A N 1
ATOM 838 C CA . ARG A 1 106 ? 5.579 -6.051 -0.162 1.00 89.56 106 ARG A CA 1
ATOM 839 C C . ARG A 1 106 ? 6.127 -7.280 0.560 1.00 89.56 106 ARG A C 1
ATOM 841 O O . ARG A 1 106 ? 6.468 -8.242 -0.104 1.00 89.56 106 ARG A O 1
ATOM 848 N N . GLU A 1 107 ? 6.168 -7.271 1.891 1.00 89.88 107 GLU A N 1
ATOM 849 C CA . GLU A 1 107 ? 6.656 -8.409 2.691 1.00 89.88 107 GLU A CA 1
ATOM 850 C C . GLU A 1 107 ? 5.869 -9.695 2.397 1.00 89.88 107 GLU A C 1
ATOM 852 O O . GLU A 1 107 ? 6.454 -10.769 2.263 1.00 89.88 107 GLU A O 1
ATOM 857 N N . PHE A 1 108 ? 4.551 -9.578 2.226 1.00 88.44 108 PHE A N 1
ATOM 858 C CA . PHE A 1 108 ? 3.699 -10.690 1.817 1.00 88.44 108 PHE A CA 1
ATOM 859 C C . PHE A 1 108 ? 4.031 -11.176 0.396 1.00 88.44 108 PHE A C 1
ATOM 861 O O . PHE A 1 108 ? 4.252 -12.366 0.183 1.00 88.44 108 PHE A O 1
ATOM 868 N N . VAL A 1 109 ? 4.127 -10.265 -0.574 1.00 85.00 109 VAL A N 1
ATOM 869 C CA . VAL A 1 109 ? 4.390 -10.578 -1.992 1.00 85.00 109 VAL A CA 1
ATOM 870 C C . VAL A 1 109 ? 5.821 -11.079 -2.246 1.00 85.00 109 VAL A C 1
ATOM 872 O O . VAL A 1 109 ? 6.051 -11.871 -3.163 1.00 85.00 109 VAL A O 1
ATOM 875 N N . ASP A 1 110 ? 6.792 -10.653 -1.443 1.00 81.81 110 ASP A N 1
ATOM 876 C CA . ASP A 1 110 ? 8.185 -11.105 -1.523 1.00 81.81 110 ASP A CA 1
ATOM 877 C C . ASP A 1 110 ? 8.343 -12.559 -1.054 1.00 81.81 110 ASP A C 1
ATOM 879 O O . ASP A 1 110 ? 9.276 -13.239 -1.479 1.00 81.81 110 ASP A O 1
ATOM 883 N N . SER A 1 111 ? 7.417 -13.061 -0.229 1.00 80.06 111 SER A N 1
ATOM 884 C CA . SER A 1 111 ? 7.411 -14.461 0.213 1.00 80.06 111 SER A CA 1
ATOM 885 C C . SER A 1 111 ? 6.943 -15.448 -0.867 1.00 80.06 111 SER A C 1
ATOM 887 O O . SER A 1 111 ? 7.156 -16.653 -0.735 1.00 80.06 111 SER A O 1
ATOM 889 N N . PHE A 1 112 ? 6.334 -14.951 -1.948 1.00 81.88 112 PHE A N 1
ATOM 890 C CA . PHE A 1 112 ? 5.773 -15.773 -3.014 1.00 81.88 112 PHE A CA 1
ATOM 891 C C . PHE A 1 112 ? 6.750 -15.935 -4.185 1.00 81.88 112 PHE A C 1
ATOM 893 O O . PHE A 1 112 ? 7.288 -14.953 -4.708 1.00 81.88 112 PHE A O 1
ATOM 900 N N . LYS A 1 113 ? 6.929 -17.180 -4.641 1.00 82.75 113 LYS A N 1
ATOM 901 C CA . LYS A 1 113 ? 7.564 -17.487 -5.928 1.00 82.75 113 LYS A CA 1
ATOM 902 C C . LYS A 1 113 ? 6.488 -17.740 -6.970 1.00 82.75 113 LYS A C 1
ATOM 904 O O . LYS A 1 113 ? 5.634 -18.594 -6.763 1.00 82.75 113 LYS A O 1
ATOM 909 N N . ALA A 1 114 ? 6.559 -17.021 -8.082 1.00 82.94 114 ALA A N 1
ATOM 910 C CA . ALA A 1 114 ? 5.609 -17.201 -9.166 1.00 82.94 114 ALA A CA 1
ATOM 911 C C . ALA A 1 114 ? 5.957 -18.423 -10.023 1.00 82.94 114 ALA A C 1
ATOM 913 O O . ALA A 1 114 ? 7.123 -18.677 -10.349 1.00 82.94 114 ALA A O 1
ATOM 914 N N . GLU A 1 115 ? 4.923 -19.161 -10.411 1.00 84.19 115 GLU A N 1
ATOM 915 C CA . GLU A 1 115 ? 4.980 -20.062 -11.557 1.00 84.19 115 GLU A CA 1
ATOM 916 C C . GLU A 1 115 ? 4.992 -19.198 -12.816 1.00 84.19 115 GLU A C 1
ATOM 918 O O . GLU A 1 115 ? 4.042 -18.465 -13.088 1.00 84.19 115 GLU A O 1
ATOM 923 N N . THR A 1 116 ? 6.120 -19.203 -13.519 1.00 83.38 116 THR A N 1
ATOM 924 C CA . THR A 1 116 ? 6.353 -18.363 -14.698 1.00 83.38 116 THR A CA 1
ATOM 925 C C . THR A 1 116 ? 6.481 -19.225 -15.937 1.00 83.38 116 THR A C 1
ATOM 927 O O . THR A 1 116 ? 6.955 -20.358 -15.843 1.00 83.38 116 THR A O 1
ATOM 930 N N . GLY A 1 117 ? 6.100 -18.670 -17.084 1.00 83.75 117 GLY A N 1
ATOM 931 C CA . GLY A 1 117 ? 6.343 -19.280 -18.383 1.00 83.75 117 GLY A CA 1
ATOM 932 C C . GLY A 1 117 ? 7.755 -19.001 -18.903 1.00 83.75 117 GLY A C 1
ATOM 933 O O . GLY A 1 117 ? 8.634 -18.495 -18.199 1.00 83.75 117 GLY A O 1
ATOM 934 N N . ASP A 1 118 ? 7.952 -19.289 -20.187 1.00 87.69 118 ASP A N 1
ATOM 935 C CA . ASP A 1 118 ? 9.264 -19.228 -20.845 1.00 87.69 118 ASP A CA 1
ATOM 936 C C . ASP A 1 118 ? 9.628 -17.839 -21.380 1.00 87.69 118 ASP A C 1
ATOM 938 O O . ASP A 1 118 ? 10.681 -17.657 -21.995 1.00 87.69 118 ASP A O 1
ATOM 942 N N . LYS A 1 119 ? 8.752 -16.844 -21.202 1.00 91.06 119 LYS A N 1
ATOM 943 C CA . LYS A 1 119 ? 8.908 -15.510 -21.788 1.00 91.06 119 LYS A CA 1
ATOM 944 C C . LYS A 1 119 ? 8.726 -14.435 -20.739 1.00 91.06 119 LYS A C 1
ATOM 946 O O . LYS A 1 119 ? 7.659 -14.297 -20.148 1.00 91.06 119 LYS A O 1
ATOM 951 N N . TRP A 1 120 ? 9.749 -13.605 -20.577 1.00 93.31 120 TRP A N 1
ATOM 952 C CA . TRP A 1 120 ? 9.668 -12.399 -19.762 1.00 93.31 120 TRP A CA 1
ATOM 953 C C . TRP A 1 120 ? 9.680 -11.158 -20.644 1.00 93.31 120 TRP A C 1
ATOM 955 O O . TRP A 1 120 ? 10.413 -11.082 -21.629 1.00 93.31 120 TRP A O 1
ATOM 965 N N . VAL A 1 121 ? 8.882 -10.170 -20.256 1.00 94.44 121 VAL A N 1
ATOM 966 C CA . VAL A 1 121 ? 8.858 -8.840 -20.861 1.00 94.44 121 VAL A CA 1
ATOM 967 C C . VAL A 1 121 ? 9.477 -7.872 -19.868 1.00 94.44 121 VAL A C 1
ATOM 969 O O . VAL A 1 121 ? 9.066 -7.824 -18.707 1.00 94.44 121 VAL A O 1
ATOM 972 N N . ALA A 1 122 ? 10.468 -7.111 -20.320 1.00 96.00 122 ALA A N 1
ATOM 973 C CA . ALA A 1 122 ? 11.096 -6.061 -19.536 1.00 96.00 122 ALA A CA 1
ATOM 974 C C . ALA A 1 122 ? 10.868 -4.698 -20.190 1.00 96.00 122 ALA A C 1
ATOM 976 O O . ALA A 1 122 ? 10.844 -4.595 -21.416 1.00 96.00 122 ALA A O 1
ATOM 977 N N . ASP A 1 123 ? 10.712 -3.675 -19.359 1.00 95.62 123 ASP A N 1
ATOM 978 C CA . ASP A 1 123 ? 10.536 -2.286 -19.770 1.00 95.62 123 ASP A CA 1
ATOM 979 C C . ASP A 1 123 ? 11.395 -1.352 -18.906 1.00 95.62 123 ASP A C 1
ATOM 981 O O . ASP A 1 123 ? 11.694 -1.649 -17.741 1.00 95.62 123 ASP A O 1
ATOM 985 N N . GLU A 1 124 ? 11.779 -0.220 -19.490 1.00 94.81 124 GLU A N 1
ATOM 986 C CA . GLU A 1 124 ? 12.561 0.837 -18.857 1.00 94.81 124 GLU A CA 1
ATOM 987 C C . GLU A 1 124 ? 11.860 2.185 -19.052 1.00 94.81 124 GLU A C 1
ATOM 989 O O . GLU A 1 124 ? 11.634 2.637 -20.174 1.00 94.81 124 GLU A O 1
ATOM 994 N N . MET A 1 125 ? 11.587 2.879 -17.948 1.00 96.62 125 MET A N 1
ATOM 995 C CA . MET A 1 125 ? 10.923 4.177 -17.954 1.00 96.62 125 MET A CA 1
ATOM 996 C C . MET A 1 125 ? 11.716 5.209 -17.151 1.00 96.62 125 MET A C 1
ATOM 998 O O . MET A 1 125 ? 12.094 4.970 -16.006 1.00 96.62 125 MET A O 1
ATOM 1002 N N . MET A 1 126 ? 11.924 6.399 -17.718 1.00 96.69 126 MET A N 1
ATOM 1003 C CA . MET A 1 126 ? 12.467 7.541 -16.977 1.00 96.69 126 MET A CA 1
ATOM 1004 C C . MET A 1 126 ? 11.340 8.298 -16.266 1.00 96.69 126 MET A C 1
ATOM 1006 O O . MET A 1 126 ? 10.341 8.668 -16.880 1.00 96.69 126 MET A O 1
ATOM 1010 N N . VAL A 1 127 ? 11.535 8.567 -14.977 1.00 96.25 127 VAL A N 1
ATOM 1011 C CA . VAL A 1 127 ? 10.633 9.334 -14.117 1.00 96.25 127 VAL A CA 1
ATOM 1012 C C . VAL A 1 127 ? 11.416 10.474 -13.467 1.00 96.25 127 VAL A C 1
ATOM 1014 O O . VAL A 1 127 ? 12.542 10.285 -13.010 1.00 96.25 127 VAL A O 1
ATOM 1017 N N . LYS A 1 128 ? 10.821 11.668 -13.389 1.00 96.56 128 LYS A N 1
ATOM 1018 C CA . LYS A 1 128 ? 11.399 12.794 -12.643 1.00 96.56 128 LYS A CA 1
ATOM 1019 C C . LYS A 1 128 ? 10.925 12.772 -11.194 1.00 96.56 128 LYS A C 1
ATOM 1021 O O . LYS A 1 128 ? 9.729 12.879 -10.941 1.00 96.56 128 LYS A O 1
ATOM 1026 N N . VAL A 1 129 ? 11.863 12.688 -10.256 1.00 94.50 129 VAL A N 1
ATOM 1027 C CA . VAL A 1 129 ? 11.610 12.741 -8.809 1.00 94.50 129 VAL A CA 1
ATOM 1028 C C . VAL A 1 129 ? 12.449 13.869 -8.225 1.00 94.50 129 VAL A C 1
ATOM 1030 O O . VAL A 1 129 ? 13.667 13.874 -8.388 1.00 94.50 129 VAL A O 1
ATOM 1033 N N . ASP A 1 130 ? 11.797 14.850 -7.600 1.00 93.56 130 ASP A N 1
ATOM 1034 C CA . ASP A 1 130 ? 12.440 16.038 -7.016 1.00 93.56 130 ASP A CA 1
ATOM 1035 C C . ASP A 1 130 ? 13.416 16.746 -7.975 1.00 93.56 130 ASP A C 1
ATOM 1037 O O . ASP A 1 130 ? 14.502 17.175 -7.603 1.00 93.56 130 ASP A O 1
ATOM 1041 N N . GLY A 1 131 ? 13.037 16.836 -9.255 1.00 94.38 131 GLY A N 1
ATOM 1042 C CA . GLY A 1 131 ? 13.850 17.464 -10.304 1.00 94.38 131 GLY A CA 1
ATOM 1043 C C . GLY A 1 131 ? 14.971 16.586 -10.875 1.00 94.38 131 GLY A C 1
ATOM 1044 O O . GLY A 1 131 ? 15.617 16.990 -11.840 1.00 94.38 131 GLY A O 1
ATOM 1045 N N . HIS A 1 132 ? 15.173 15.376 -10.352 1.00 95.38 132 HIS A N 1
ATOM 1046 C CA . HIS A 1 132 ? 16.190 14.438 -10.821 1.00 95.38 132 HIS A CA 1
ATOM 1047 C C . HIS A 1 132 ? 15.585 13.318 -11.671 1.00 95.38 132 HIS A C 1
ATOM 1049 O O . HIS A 1 132 ? 14.517 12.793 -11.356 1.00 95.38 132 HIS A O 1
ATOM 1055 N N . ASN A 1 133 ? 16.291 12.917 -12.730 1.00 97.06 133 ASN A N 1
ATOM 1056 C CA . ASN A 1 133 ? 15.917 11.744 -13.514 1.00 97.06 133 ASN A CA 1
ATOM 1057 C C . ASN A 1 133 ? 16.230 10.468 -12.723 1.00 97.06 133 ASN A C 1
ATOM 1059 O O . ASN A 1 133 ? 17.330 10.297 -12.192 1.00 97.06 133 ASN A O 1
ATOM 1063 N N . VAL A 1 134 ? 15.252 9.574 -12.674 1.00 97.50 134 VAL A N 1
ATOM 1064 C CA . VAL A 1 134 ? 15.322 8.252 -12.059 1.00 97.50 134 VAL A CA 1
ATOM 1065 C C . VAL A 1 134 ? 14.792 7.247 -13.076 1.00 97.50 134 VAL A C 1
ATOM 1067 O O . VAL A 1 134 ? 13.817 7.523 -13.768 1.00 97.50 134 VAL A O 1
ATOM 1070 N N . TRP A 1 135 ? 15.426 6.086 -13.175 1.00 97.44 135 TRP A N 1
ATOM 1071 C CA . TRP A 1 135 ? 15.040 5.026 -14.098 1.00 97.44 135 TRP A CA 1
ATOM 1072 C C . TRP A 1 135 ? 14.328 3.914 -13.345 1.00 97.44 135 TRP A C 1
ATOM 1074 O O . TRP A 1 135 ? 14.856 3.359 -12.380 1.00 97.44 135 TRP A O 1
ATOM 1084 N N . LEU A 1 136 ? 13.107 3.628 -13.780 1.00 97.31 136 LEU A N 1
ATOM 1085 C CA . LEU A 1 136 ? 12.264 2.549 -13.308 1.00 97.31 136 LEU A CA 1
ATOM 1086 C C . LEU A 1 136 ? 12.343 1.402 -14.312 1.00 97.31 136 LEU A C 1
ATOM 1088 O O . LEU A 1 136 ? 11.889 1.519 -15.445 1.00 97.31 136 LEU A O 1
ATOM 1092 N N . TRP A 1 137 ? 12.898 0.288 -13.864 1.00 97.25 137 TRP A N 1
ATOM 1093 C CA . TRP A 1 137 ? 13.034 -0.938 -14.628 1.00 97.25 137 TRP A CA 1
ATOM 1094 C C . TRP A 1 137 ? 12.033 -1.951 -14.104 1.00 97.25 137 TRP A C 1
ATOM 1096 O O . TRP A 1 137 ? 12.022 -2.234 -12.902 1.00 97.25 137 TRP A O 1
ATOM 1106 N N . ASN A 1 138 ? 11.226 -2.525 -14.984 1.00 96.88 138 ASN A N 1
ATOM 1107 C CA . ASN A 1 138 ? 10.262 -3.557 -14.629 1.00 96.88 138 ASN A CA 1
ATOM 1108 C C . ASN A 1 138 ? 10.501 -4.796 -15.476 1.00 96.88 138 ASN A C 1
ATOM 1110 O O . ASN A 1 138 ? 10.806 -4.696 -16.658 1.00 96.88 138 ASN A O 1
ATOM 1114 N N . VAL A 1 139 ? 10.337 -5.967 -14.872 1.00 95.25 139 VAL A N 1
ATOM 1115 C CA . VAL A 1 139 ? 10.298 -7.237 -15.595 1.00 95.25 139 VAL A CA 1
ATOM 1116 C C . VAL A 1 139 ? 9.145 -8.071 -15.079 1.00 95.25 139 VAL A C 1
ATOM 1118 O O . VAL A 1 139 ? 8.963 -8.234 -13.869 1.00 95.25 139 VAL A O 1
ATOM 1121 N N . MET A 1 140 ? 8.360 -8.583 -16.014 1.00 94.19 140 MET A N 1
ATOM 1122 C CA . MET A 1 140 ? 7.186 -9.389 -15.748 1.00 94.19 140 MET A CA 1
ATOM 1123 C C . MET A 1 140 ? 7.189 -10.646 -16.601 1.00 94.19 140 MET A C 1
ATOM 1125 O O . MET A 1 140 ? 7.733 -10.666 -17.705 1.00 94.19 140 MET A O 1
ATOM 1129 N N . ASP A 1 141 ? 6.545 -11.680 -16.091 1.00 92.69 141 ASP A N 1
ATOM 1130 C CA . ASP A 1 141 ? 6.226 -12.858 -16.879 1.00 92.69 141 ASP A CA 1
ATOM 1131 C C . ASP A 1 141 ? 5.133 -12.528 -17.910 1.00 92.69 141 ASP A C 1
ATOM 1133 O O . ASP A 1 141 ? 4.169 -11.817 -17.603 1.00 92.69 141 ASP A O 1
ATOM 1137 N N . ALA A 1 142 ? 5.299 -12.993 -19.149 1.00 92.31 142 ALA A N 1
ATOM 1138 C CA . ALA A 1 142 ? 4.409 -12.636 -20.252 1.00 92.31 142 ALA A CA 1
ATOM 1139 C C . ALA A 1 142 ? 3.013 -13.254 -20.100 1.00 92.31 142 ALA A C 1
ATOM 1141 O O . ALA A 1 142 ? 2.028 -12.578 -20.412 1.00 92.31 142 ALA A O 1
ATOM 1142 N N . ASP A 1 143 ? 2.948 -14.487 -19.592 1.00 88.81 143 ASP A N 1
ATOM 1143 C CA . ASP A 1 143 ? 1.736 -15.307 -19.558 1.00 88.81 143 ASP A CA 1
ATOM 1144 C C . ASP A 1 143 ? 0.938 -15.072 -18.269 1.00 88.81 143 ASP A C 1
ATOM 1146 O O . ASP A 1 143 ? -0.211 -14.634 -18.314 1.00 88.81 143 ASP A O 1
ATOM 1150 N N . SER A 1 144 ? 1.563 -15.264 -17.102 1.00 89.50 144 SER A N 1
ATOM 1151 C CA . SER A 1 144 ? 0.926 -15.045 -15.791 1.00 89.50 144 SER A CA 1
ATOM 1152 C C . SER A 1 144 ? 0.715 -13.567 -15.459 1.00 89.50 144 SER A C 1
ATOM 1154 O O . SER A 1 144 ? -0.001 -13.231 -14.516 1.00 89.50 144 SER A O 1
ATOM 1156 N N . ARG A 1 145 ? 1.370 -12.668 -16.207 1.00 90.50 145 ARG A N 1
ATOM 1157 C CA . ARG A 1 145 ? 1.416 -11.219 -15.959 1.00 90.50 145 ARG A CA 1
ATOM 1158 C C . ARG A 1 145 ? 2.020 -10.838 -14.607 1.00 90.50 145 ARG A C 1
ATOM 1160 O O . ARG A 1 145 ? 1.912 -9.682 -14.192 1.00 90.50 145 ARG A O 1
ATOM 1167 N N . TYR A 1 146 ? 2.675 -11.773 -13.924 1.00 90.62 146 TYR A N 1
ATOM 1168 C CA . TYR A 1 146 ? 3.247 -11.516 -12.615 1.00 90.62 146 TYR A CA 1
ATOM 1169 C C . TYR A 1 146 ? 4.476 -10.609 -12.720 1.00 90.62 146 TYR A C 1
ATOM 1171 O O . TYR A 1 146 ? 5.402 -10.873 -13.489 1.00 90.62 146 TYR A O 1
ATOM 1179 N N . LEU A 1 147 ? 4.505 -9.539 -11.922 1.00 91.56 147 LEU A N 1
ATOM 1180 C CA . LEU A 1 147 ? 5.651 -8.635 -11.844 1.00 91.56 147 LEU A CA 1
ATOM 1181 C C . LEU A 1 147 ? 6.774 -9.285 -11.025 1.00 91.56 147 LEU A C 1
ATOM 1183 O O . LEU A 1 147 ? 6.731 -9.353 -9.790 1.00 91.56 147 LEU A O 1
ATOM 1187 N N . LEU A 1 148 ? 7.804 -9.749 -11.725 1.00 91.69 148 LEU A N 1
ATOM 1188 C CA . LEU A 1 148 ? 8.906 -10.503 -11.141 1.00 91.69 148 LEU A CA 1
ATOM 1189 C C . LEU A 1 148 ? 9.889 -9.608 -10.411 1.00 91.69 148 LEU A C 1
ATOM 1191 O O . LEU A 1 148 ? 10.360 -9.970 -9.337 1.00 91.69 148 LEU A O 1
ATOM 1195 N N . SER A 1 149 ? 10.197 -8.432 -10.947 1.00 92.69 149 SER A N 1
ATOM 1196 C CA . SER A 1 149 ? 11.053 -7.481 -10.247 1.00 92.69 149 SER A CA 1
ATOM 1197 C C . SER A 1 149 ? 10.845 -6.061 -10.744 1.00 92.69 149 SER A C 1
ATOM 1199 O O . SER A 1 149 ? 10.634 -5.823 -11.931 1.00 92.69 149 SER A O 1
ATOM 1201 N N . THR A 1 150 ? 11.021 -5.125 -9.817 1.00 94.31 150 THR A N 1
ATOM 1202 C CA . THR A 1 150 ? 11.220 -3.708 -10.097 1.00 94.31 150 THR A CA 1
ATOM 1203 C C . THR A 1 150 ? 12.600 -3.296 -9.591 1.00 94.31 150 THR A C 1
ATOM 1205 O O . THR A 1 150 ? 13.009 -3.644 -8.477 1.00 94.31 150 THR A O 1
ATOM 1208 N N . HIS A 1 151 ? 13.339 -2.542 -10.397 1.00 95.56 151 HIS A N 1
ATOM 1209 C CA . HIS A 1 151 ? 14.586 -1.909 -9.993 1.00 95.56 151 HIS A CA 1
ATOM 1210 C C . HIS A 1 151 ? 14.518 -0.413 -10.282 1.00 95.56 151 HIS A C 1
ATOM 1212 O O . HIS A 1 151 ? 14.089 0.002 -11.348 1.00 95.56 151 HIS A O 1
ATOM 1218 N N . ILE A 1 152 ? 14.910 0.394 -9.301 1.00 96.12 152 ILE A N 1
ATOM 1219 C CA . ILE A 1 152 ? 14.972 1.846 -9.424 1.00 96.12 152 ILE A CA 1
ATOM 1220 C C . ILE A 1 152 ? 16.441 2.242 -9.332 1.00 96.12 152 ILE A C 1
ATOM 1222 O O . ILE A 1 152 ? 17.113 1.859 -8.369 1.00 96.12 152 ILE A O 1
ATOM 1226 N N . SER A 1 153 ? 16.928 3.004 -10.306 1.00 96.75 153 SER A N 1
ATOM 1227 C CA . SER A 1 153 ? 18.318 3.455 -10.382 1.00 96.75 153 SER A CA 1
ATOM 1228 C C . SER A 1 153 ? 18.398 4.947 -10.719 1.00 96.75 153 SER A C 1
ATOM 1230 O O . SER A 1 153 ? 17.538 5.508 -11.392 1.00 96.75 153 SER A O 1
ATOM 1232 N N . LYS A 1 154 ? 19.453 5.621 -10.246 1.00 96.00 154 LYS A N 1
ATOM 1233 C CA . LYS A 1 154 ? 19.806 6.992 -10.681 1.00 96.00 154 LYS A CA 1
ATOM 1234 C C . LYS A 1 154 ? 20.689 6.995 -11.934 1.00 96.00 154 LYS A C 1
ATOM 1236 O O . LYS A 1 154 ? 21.147 8.044 -12.370 1.00 96.00 154 LYS A O 1
ATOM 1241 N N . THR A 1 155 ? 20.977 5.816 -12.465 1.00 95.38 155 THR A N 1
ATOM 1242 C CA . THR A 1 155 ? 21.825 5.575 -13.627 1.00 95.38 155 THR A CA 1
ATOM 1243 C C . THR A 1 155 ? 21.077 4.712 -14.629 1.00 95.38 155 THR A C 1
ATOM 1245 O O . THR A 1 155 ? 20.127 4.020 -14.264 1.00 95.38 155 THR A O 1
ATOM 1248 N N . ARG A 1 156 ? 21.520 4.741 -15.888 1.00 95.94 156 ARG A N 1
ATOM 1249 C CA . ARG A 1 156 ? 21.016 3.868 -16.948 1.00 95.94 156 ARG A CA 1
ATOM 1250 C C . ARG A 1 156 ? 22.158 3.049 -17.529 1.00 95.94 156 ARG A C 1
ATOM 1252 O O . ARG A 1 156 ? 22.798 3.467 -18.493 1.00 95.94 156 ARG A O 1
ATOM 1259 N N . THR A 1 157 ? 22.458 1.922 -16.896 1.00 96.12 157 THR A N 1
ATOM 1260 C CA . THR A 1 157 ? 23.599 1.072 -17.252 1.00 96.12 157 THR A CA 1
ATOM 1261 C C . THR A 1 157 ? 23.205 -0.390 -17.402 1.00 96.12 157 THR A C 1
ATOM 1263 O O . THR A 1 157 ? 22.186 -0.840 -16.885 1.00 96.12 157 THR A O 1
ATOM 1266 N N . ILE A 1 158 ? 24.079 -1.166 -18.046 1.00 95.19 158 ILE A N 1
ATOM 1267 C CA . ILE A 1 158 ? 23.941 -2.627 -18.140 1.00 95.19 158 ILE A CA 1
ATOM 1268 C C . ILE A 1 158 ? 23.841 -3.262 -16.743 1.00 95.19 158 ILE A C 1
ATOM 1270 O O . ILE A 1 158 ? 23.055 -4.180 -16.547 1.00 95.19 158 ILE A O 1
ATOM 1274 N N . ARG A 1 159 ? 24.555 -2.728 -15.741 1.00 96.12 159 ARG A N 1
ATOM 1275 C CA . ARG A 1 159 ? 24.508 -3.231 -14.355 1.00 96.12 159 ARG A CA 1
ATOM 1276 C C . ARG A 1 159 ? 23.135 -3.056 -13.701 1.00 96.12 159 ARG A C 1
ATOM 1278 O O . ARG A 1 159 ? 22.748 -3.874 -12.860 1.00 96.12 159 ARG A O 1
ATOM 1285 N N . ASP A 1 160 ? 22.406 -2.003 -14.071 1.00 95.88 160 ASP A N 1
ATOM 1286 C CA . ASP A 1 160 ? 21.039 -1.766 -13.596 1.00 95.88 160 ASP A CA 1
ATOM 1287 C C . ASP A 1 160 ? 20.099 -2.842 -14.177 1.00 95.88 160 ASP A C 1
ATOM 1289 O O . ASP A 1 160 ? 19.355 -3.492 -13.436 1.00 95.88 160 ASP A O 1
ATOM 1293 N N . ALA A 1 161 ? 20.229 -3.134 -15.477 1.00 94.75 161 ALA A N 1
ATOM 1294 C CA . ALA A 1 161 ? 19.500 -4.217 -16.142 1.00 94.75 161 ALA A CA 1
ATOM 1295 C C . ALA A 1 161 ? 19.867 -5.610 -15.584 1.00 94.75 161 ALA A C 1
ATOM 1297 O O . ALA A 1 161 ? 18.987 -6.406 -15.260 1.00 94.75 161 ALA A O 1
ATOM 1298 N N . GLU A 1 162 ? 21.151 -5.909 -15.377 1.00 95.69 162 GLU A N 1
ATOM 1299 C CA . GLU A 1 162 ? 21.599 -7.160 -14.743 1.00 95.69 162 GLU A CA 1
ATOM 1300 C C . GLU A 1 162 ? 21.010 -7.324 -13.337 1.00 95.69 162 GLU A C 1
ATOM 1302 O O . GLU A 1 162 ? 20.580 -8.412 -12.941 1.00 95.69 162 GLU A O 1
ATOM 1307 N N . THR A 1 163 ? 20.950 -6.233 -12.567 1.00 95.88 163 THR A N 1
ATOM 1308 C CA . THR A 1 163 ? 20.352 -6.239 -11.230 1.00 95.88 163 THR A CA 1
ATOM 1309 C C . THR A 1 163 ? 18.859 -6.549 -11.280 1.00 95.88 163 THR A C 1
ATOM 1311 O O . THR A 1 163 ? 18.385 -7.314 -10.435 1.00 95.88 163 THR A O 1
ATOM 1314 N N . LEU A 1 164 ? 18.132 -6.014 -12.266 1.00 95.19 164 LEU A N 1
ATOM 1315 C CA . LEU A 1 164 ? 16.728 -6.342 -12.513 1.00 95.19 164 LEU A CA 1
ATOM 1316 C C . LEU A 1 164 ? 16.541 -7.845 -12.773 1.00 95.19 164 LEU A C 1
ATOM 1318 O O . LEU A 1 164 ? 15.776 -8.501 -12.063 1.00 95.19 164 LEU A O 1
ATOM 1322 N N . PHE A 1 165 ? 17.265 -8.407 -13.745 1.00 93.88 165 PHE A N 1
ATOM 1323 C CA . PHE A 1 165 ? 17.102 -9.811 -14.141 1.00 93.88 165 PHE A CA 1
ATOM 1324 C C . PHE A 1 165 ? 17.547 -10.793 -13.056 1.00 93.88 165 PHE A C 1
ATOM 1326 O O . PHE A 1 165 ? 16.887 -11.808 -12.829 1.00 93.88 165 PHE A O 1
ATOM 1333 N N . ARG A 1 166 ? 18.611 -10.474 -12.309 1.00 93.50 166 ARG A N 1
ATOM 1334 C CA . ARG A 1 166 ? 19.043 -11.280 -11.158 1.00 93.50 166 ARG A CA 1
ATOM 1335 C C . ARG A 1 166 ? 17.958 -11.367 -10.082 1.00 93.50 166 ARG A C 1
ATOM 1337 O O . ARG A 1 166 ? 17.731 -12.442 -9.534 1.00 93.50 166 ARG A O 1
ATOM 1344 N N . LYS A 1 167 ? 17.273 -10.257 -9.784 1.00 92.06 167 LYS A N 1
ATOM 1345 C CA . LYS A 1 167 ? 16.148 -10.250 -8.834 1.00 92.06 167 LYS A CA 1
ATOM 1346 C C . LYS A 1 167 ? 14.961 -11.061 -9.354 1.00 92.06 167 LYS A C 1
ATOM 1348 O O . LYS A 1 167 ? 14.389 -11.833 -8.591 1.00 92.06 167 LYS A O 1
ATOM 1353 N N . ALA A 1 168 ? 14.635 -10.934 -10.640 1.00 91.75 168 ALA A N 1
ATOM 1354 C CA . ALA A 1 168 ? 13.553 -11.691 -11.267 1.00 91.75 168 ALA A CA 1
ATOM 1355 C C . ALA A 1 168 ? 13.789 -13.206 -11.214 1.00 91.75 168 ALA A C 1
ATOM 1357 O O . ALA A 1 168 ? 12.898 -13.951 -10.811 1.00 91.75 168 ALA A O 1
ATOM 1358 N N . LYS A 1 169 ? 15.020 -13.654 -11.496 1.00 90.06 169 LYS A N 1
ATOM 1359 C CA . LYS A 1 169 ? 15.418 -15.067 -11.391 1.00 90.06 169 LYS A CA 1
ATOM 1360 C C . LYS A 1 169 ? 15.210 -15.652 -9.994 1.00 90.06 169 LYS A C 1
ATOM 1362 O O . LYS A 1 169 ? 14.841 -16.811 -9.878 1.00 90.06 169 LYS A O 1
ATOM 1367 N N . ASN A 1 170 ? 15.383 -14.860 -8.937 1.00 88.69 170 ASN A N 1
ATOM 1368 C CA . ASN A 1 170 ? 15.156 -15.329 -7.567 1.00 88.69 170 ASN A CA 1
ATOM 1369 C C . ASN A 1 170 ? 13.664 -15.482 -7.210 1.00 88.69 170 ASN A C 1
ATOM 1371 O O . ASN A 1 170 ? 13.340 -16.222 -6.279 1.00 88.69 170 ASN A O 1
ATOM 1375 N N . ARG A 1 171 ? 12.771 -14.783 -7.925 1.00 86.31 171 ARG A N 1
ATOM 1376 C CA . ARG A 1 171 ? 11.314 -14.762 -7.680 1.00 86.31 171 ARG A CA 1
ATOM 1377 C C . ARG A 1 171 ? 10.511 -15.650 -8.633 1.00 86.31 171 ARG A C 1
ATOM 1379 O O . ARG A 1 171 ? 9.318 -15.848 -8.417 1.00 86.31 171 ARG A O 1
ATOM 1386 N N . SER A 1 172 ? 11.166 -16.199 -9.646 1.00 85.19 172 SER A N 1
ATOM 1387 C CA . SER A 1 172 ? 10.611 -17.193 -10.555 1.00 85.19 172 SER A CA 1
ATOM 1388 C C . SER A 1 172 ? 10.996 -18.611 -10.113 1.00 85.19 172 SER A C 1
ATOM 1390 O O . SER A 1 172 ? 12.044 -18.837 -9.502 1.00 85.19 172 SER A O 1
ATOM 1392 N N . THR A 1 173 ? 10.121 -19.569 -10.404 1.00 81.81 173 THR A N 1
ATOM 1393 C CA . THR A 1 173 ? 10.405 -21.004 -10.263 1.00 81.81 173 THR A CA 1
ATOM 1394 C C . THR A 1 173 ? 11.323 -21.526 -11.373 1.00 81.81 173 THR A C 1
ATOM 1396 O O . THR A 1 173 ? 12.198 -22.340 -11.082 1.00 81.81 173 THR A O 1
ATOM 1399 N N . HIS A 1 174 ? 11.191 -21.012 -12.602 1.00 78.94 174 HIS A N 1
ATOM 1400 C CA . HIS A 1 174 ? 11.983 -21.408 -13.769 1.00 78.94 174 HIS A CA 1
ATOM 1401 C C . HIS A 1 174 ? 12.345 -20.178 -14.622 1.00 78.94 174 HIS A C 1
ATOM 1403 O O . HIS A 1 174 ? 11.446 -19.465 -15.072 1.00 78.94 174 HIS A O 1
ATOM 1409 N N . PRO A 1 175 ? 13.641 -19.891 -14.858 1.00 70.62 175 PRO A N 1
ATOM 1410 C CA . PRO A 1 175 ? 14.029 -18.807 -15.753 1.00 70.62 175 PRO A CA 1
ATOM 1411 C C . PRO A 1 175 ? 13.592 -19.115 -17.196 1.00 70.62 175 PRO A C 1
ATOM 1413 O O . PRO A 1 175 ? 13.513 -20.289 -17.559 1.00 70.62 175 PRO A O 1
ATOM 1416 N N . PRO A 1 176 ? 13.367 -18.084 -18.028 1.00 74.88 176 PRO A N 1
ATOM 1417 C CA . PRO A 1 176 ? 12.959 -18.266 -19.410 1.00 74.88 176 PRO A CA 1
ATOM 1418 C C . PRO A 1 176 ? 14.031 -19.054 -20.157 1.00 74.88 176 PRO A C 1
ATOM 1420 O O . PRO A 1 176 ? 15.230 -18.875 -19.906 1.00 74.88 176 PRO A O 1
ATOM 1423 N N . HIS A 1 177 ? 13.609 -19.919 -21.078 1.00 68.56 177 HIS A N 1
ATOM 1424 C CA . HIS A 1 177 ? 14.541 -20.632 -21.938 1.00 68.56 177 HIS A CA 1
ATOM 1425 C C . HIS A 1 177 ? 15.415 -19.631 -22.705 1.00 68.56 177 HIS A C 1
ATOM 1427 O O . HIS A 1 177 ? 14.919 -18.662 -23.287 1.00 68.56 177 HIS A O 1
ATOM 1433 N N . GLU A 1 178 ? 16.731 -19.867 -22.717 1.00 54.72 178 GLU A N 1
ATOM 1434 C CA . GLU A 1 178 ? 17.654 -19.124 -23.572 1.00 54.72 178 GLU A CA 1
ATOM 1435 C C . GLU A 1 178 ? 17.325 -19.428 -25.035 1.00 54.72 178 GLU A C 1
ATOM 1437 O O . GLU A 1 178 ? 17.855 -20.349 -25.656 1.00 54.72 178 GLU A O 1
ATOM 1442 N N . HIS A 1 179 ? 16.437 -18.636 -25.624 1.00 45.88 179 HIS A N 1
ATOM 1443 C CA . HIS A 1 179 ? 16.372 -18.549 -27.066 1.00 45.88 179 HIS A CA 1
ATOM 1444 C C . HIS A 1 179 ? 17.613 -17.774 -27.510 1.00 45.88 179 HIS A C 1
ATOM 1446 O O . HIS A 1 179 ? 17.682 -16.555 -27.350 1.00 45.88 179 HIS A O 1
ATOM 1452 N N . HIS A 1 180 ? 18.606 -18.480 -28.058 1.00 34.84 180 HIS A N 1
ATOM 1453 C CA . HIS A 1 180 ? 19.749 -17.900 -28.768 1.00 34.84 180 HIS A CA 1
ATOM 1454 C C . HIS A 1 180 ? 19.282 -17.151 -30.036 1.00 34.84 180 HIS A C 1
ATOM 1456 O O . HIS A 1 180 ? 19.636 -17.495 -31.160 1.00 34.84 180 HIS A O 1
ATOM 1462 N N . HIS A 1 181 ? 18.497 -16.090 -29.885 1.00 37.91 181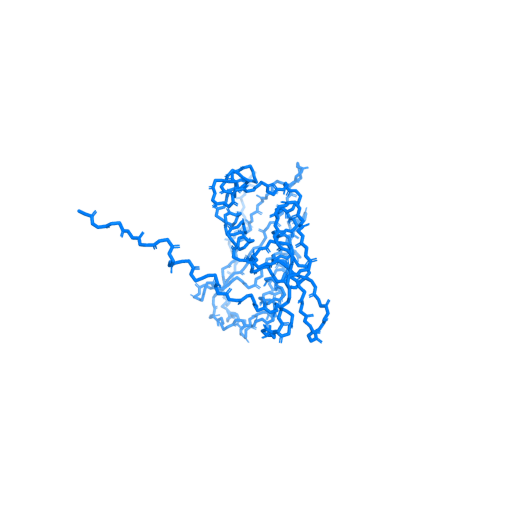 HIS A N 1
ATOM 1463 C CA . HIS A 1 181 ? 18.360 -15.071 -30.909 1.00 37.91 181 HIS A CA 1
ATOM 1464 C C . HIS A 1 181 ? 19.463 -14.056 -30.656 1.00 37.91 181 HIS A C 1
ATOM 1466 O O . HIS A 1 181 ? 19.363 -13.163 -29.818 1.00 37.91 181 HIS A O 1
ATOM 1472 N N . ARG A 1 182 ? 20.574 -14.264 -31.362 1.00 26.64 182 ARG A N 1
ATOM 1473 C CA . ARG A 1 182 ? 21.691 -13.331 -31.452 1.00 26.64 182 ARG A CA 1
ATOM 1474 C C . ARG A 1 182 ? 21.132 -11.942 -31.792 1.00 26.64 182 ARG A C 1
ATOM 1476 O O . ARG A 1 182 ? 20.709 -11.707 -32.921 1.00 26.64 182 ARG A O 1
ATOM 1483 N N . TRP A 1 183 ? 21.122 -11.026 -30.825 1.00 32.03 183 TRP A N 1
ATOM 1484 C CA . TRP A 1 183 ? 20.847 -9.606 -31.051 1.00 32.03 183 TRP A CA 1
ATOM 1485 C C . TRP A 1 183 ? 22.019 -8.989 -31.835 1.00 32.03 183 TRP A C 1
ATOM 1487 O O . TRP A 1 183 ? 22.865 -8.298 -31.280 1.00 32.03 183 TRP A O 1
ATOM 1497 N N . THR A 1 184 ? 22.122 -9.281 -33.133 1.00 33.75 184 THR A N 1
ATOM 1498 C CA . THR A 1 184 ? 23.140 -8.720 -34.046 1.00 33.75 184 THR A CA 1
ATOM 1499 C C . THR A 1 184 ? 22.615 -7.563 -34.895 1.00 33.75 184 THR A C 1
ATOM 1501 O O . THR A 1 184 ? 23.023 -7.401 -36.038 1.00 33.75 184 THR A O 1
ATOM 1504 N N . GLY A 1 185 ? 21.730 -6.716 -34.369 1.00 36.47 185 GLY A N 1
ATOM 1505 C CA . GLY A 1 185 ? 21.249 -5.592 -35.173 1.00 36.47 185 GLY A CA 1
ATOM 1506 C C . GLY A 1 185 ? 20.450 -4.551 -34.414 1.00 36.47 185 GLY A C 1
ATOM 1507 O O . GLY A 1 185 ? 19.246 -4.484 -34.603 1.00 36.47 185 GLY A O 1
ATOM 1508 N N . CYS A 1 186 ? 21.106 -3.739 -33.578 1.00 36.22 186 CYS A N 1
ATOM 1509 C CA . CYS A 1 186 ? 20.625 -2.375 -33.293 1.00 36.22 186 CYS A CA 1
ATOM 1510 C C . CYS A 1 186 ? 21.689 -1.447 -32.670 1.00 36.22 186 CYS A C 1
ATOM 1512 O O . CYS A 1 186 ? 21.374 -0.567 -31.877 1.00 36.22 186 CYS A O 1
ATOM 1514 N N . LEU A 1 187 ? 22.966 -1.629 -33.019 1.00 38.94 187 LEU A N 1
ATOM 1515 C CA . LEU A 1 187 ? 24.029 -0.664 -32.712 1.00 38.94 187 LEU A CA 1
ATOM 1516 C C . LEU A 1 187 ? 24.858 -0.407 -33.971 1.00 38.94 187 LEU A C 1
ATOM 1518 O O . LEU A 1 187 ? 26.034 -0.741 -34.056 1.00 38.94 187 LEU A O 1
ATOM 1522 N N . SER A 1 188 ? 24.215 0.175 -34.978 1.00 38.38 188 SER A N 1
ATOM 1523 C CA . SER A 1 188 ? 24.919 0.915 -36.019 1.00 38.38 188 SER A CA 1
ATOM 1524 C C . SER A 1 188 ? 23.982 1.944 -36.640 1.00 38.38 188 SER A C 1
ATOM 1526 O O . SER A 1 188 ? 22.993 1.559 -37.262 1.00 38.38 188 SER A O 1
ATOM 1528 N N . ARG A 1 189 ? 24.403 3.211 -36.536 1.00 32.50 189 ARG A N 1
ATOM 1529 C CA . ARG A 1 189 ? 23.941 4.420 -37.241 1.00 32.50 189 ARG A CA 1
ATOM 1530 C C . ARG A 1 189 ? 22.831 5.234 -36.569 1.00 32.50 189 ARG A C 1
ATOM 1532 O O . ARG A 1 189 ? 21.646 4.977 -36.736 1.00 32.50 189 ARG A O 1
ATOM 1539 N N . GLY A 1 190 ? 23.282 6.287 -35.899 1.00 35.50 190 GLY A N 1
ATOM 1540 C CA . GLY A 1 190 ? 22.630 7.588 -35.831 1.00 35.50 190 GLY A CA 1
ATOM 1541 C C . GLY A 1 190 ? 23.755 8.616 -35.732 1.00 35.50 190 GLY A C 1
ATOM 1542 O O . GLY A 1 190 ? 24.539 8.530 -34.787 1.00 35.50 190 GLY A O 1
ATOM 1543 N N . ASP A 1 191 ? 23.882 9.436 -36.774 1.00 37.59 191 ASP A N 1
ATOM 1544 C CA . ASP A 1 191 ? 24.846 10.534 -36.929 1.00 37.59 191 ASP A CA 1
ATOM 1545 C C . ASP A 1 191 ? 24.746 11.598 -35.820 1.00 37.59 191 ASP A C 1
ATOM 1547 O O . ASP A 1 191 ? 23.640 11.764 -35.248 1.00 37.59 191 ASP A O 1
#

Sequence (191 aa):
MSQIPENVINQAQPICPECSASDIIKYGTRKGTQVYKCKPCDKKFTANGAMPGRRIPPDQVGDAIGMFYDGLSYRDIQRRMQTRYGFTPSTATLYEWVRDYSRRGREFVDSFKAETGDKWVADEMMVKVDGHNVWLWNVMDADSRYLLSTHISKTRTIRDAETLFRKAKNRSTHPPHEHHHRWTGCLSRGD

Foldseek 3Di:
DDDDDPPPPPPPQAADLPPRDRQKDFDDADPNFTWIAHPVPRDIDGSQCPHPPDDHHPVLLVVLLVCVVVPDDLVVSQVVCCVPPVGGDDSVRSVVSNVVVVVVVCVVLVVAADAAEQDKDKDWDWDADPNATKIWIWIAGPPVRHTQDIFIGSDDDPVSVVVGVVSSVVRYPDYHDPPPPPPPDDPDDDD

Secondary structure (DSSP, 8-state):
-PPPPS------PPPPTTT----EEEEEEETTEEEEEETTT--EEETT---TT-SS-HHHHHHHHHHHHTT--HHHHHHHHHHHHS----HHHHHHHHHHHHHHHHHHHHTPPB---S-EEEEEEEEEETTEEEEEEEEEETTT--EEEEEEESS-SHHHHHHHHHHHHHHBSSPPP-------SSSS---